Protein AF-A0A820AXD5-F1 (afdb_monomer)

Solvent-accessible surface area (backbone atoms only — not comparable to full-atom values): 13215 Å² total; per-residue (Å²): 64,35,38,34,35,48,58,90,83,13,40,60,65,60,50,53,33,49,78,63,68,70,52,75,65,81,92,64,82,87,86,69,64,53,98,87,34,72,66,56,92,62,43,73,78,44,45,28,72,36,63,69,70,78,80,74,70,25,86,37,26,44,48,54,51,34,48,49,40,36,65,75,75,50,81,95,68,53,75,66,54,54,52,50,40,42,52,50,42,34,56,68,63,69,35,68,94,46,30,86,38,40,43,26,49,102,89,38,91,46,54,54,72,45,56,46,48,46,45,47,48,36,38,41,55,52,64,63,44,55,31,36,40,28,35,41,79,48,68,80,40,57,73,68,59,30,44,45,50,53,50,50,53,42,57,45,24,77,72,73,27,48,38,40,33,35,48,73,77,57,56,60,80,53,54,70,64,40,49,26,36,35,35,29,50,78,70,37,81,77,43,80,46,49,43,86,50,48,64,62,52,38,43,77,73,74,43,81,79,59,94,87,56,47,67,58,50,51,57,44,51,56,52,51,57,62,49,57,67,57,77,79,109

Radius of gyration: 19.05 Å; Cα contacts (8 Å, |Δi|>4): 338; chains: 1; bounding box: 48×37×52 Å

Structure (mmCIF, N/CA/C/O backbone):
data_AF-A0A820AXD5-F1
#
_entry.id   AF-A0A820AXD5-F1
#
loop_
_atom_site.group_PDB
_atom_site.id
_atom_site.type_symbol
_atom_site.label_atom_id
_atom_site.label_alt_id
_atom_site.label_comp_id
_atom_site.label_asym_id
_atom_site.label_entity_id
_atom_site.label_seq_id
_atom_site.pdbx_PDB_ins_code
_atom_site.Cartn_x
_atom_site.Cartn_y
_atom_site.Cartn_z
_atom_site.occupancy
_atom_site.B_iso_or_equiv
_atom_site.auth_seq_id
_atom_site.auth_comp_id
_atom_site.auth_asym_id
_atom_site.auth_atom_id
_atom_site.pdbx_PDB_model_num
ATOM 1 N N . MET A 1 1 ? 3.523 -8.128 -3.951 1.00 94.38 1 MET A N 1
ATOM 2 C CA . MET A 1 1 ? 3.447 -6.662 -3.808 1.00 94.38 1 MET A CA 1
ATOM 3 C C . MET A 1 1 ? 3.772 -6.004 -5.133 1.00 94.38 1 MET A C 1
ATOM 5 O O . MET A 1 1 ? 4.863 -6.208 -5.658 1.00 94.38 1 MET A O 1
ATOM 9 N N . ASN A 1 2 ? 2.822 -5.239 -5.664 1.00 97.88 2 ASN A N 1
ATOM 10 C CA . ASN A 1 2 ? 2.926 -4.552 -6.947 1.00 97.88 2 ASN A CA 1
ATOM 11 C C . ASN A 1 2 ? 3.033 -3.044 -6.685 1.00 97.88 2 ASN A C 1
ATOM 13 O O . ASN A 1 2 ? 2.099 -2.453 -6.143 1.00 97.88 2 ASN A O 1
ATOM 17 N N . ALA A 1 3 ? 4.170 -2.449 -7.032 1.00 98.06 3 ALA A N 1
ATOM 18 C CA . ALA A 1 3 ? 4.412 -1.022 -6.866 1.00 98.06 3 ALA A CA 1
ATOM 19 C C . ALA A 1 3 ? 4.117 -0.267 -8.167 1.00 98.06 3 ALA A C 1
ATOM 21 O O . ALA A 1 3 ? 4.428 -0.755 -9.254 1.00 98.06 3 ALA A O 1
ATOM 22 N N . ILE A 1 4 ? 3.563 0.935 -8.046 1.00 98.06 4 ILE A N 1
ATOM 23 C CA . ILE A 1 4 ? 3.392 1.894 -9.136 1.00 98.06 4 ILE A CA 1
ATOM 24 C C . ILE A 1 4 ? 4.245 3.118 -8.809 1.00 98.06 4 ILE A C 1
ATOM 26 O O . ILE A 1 4 ? 4.033 3.784 -7.795 1.00 98.06 4 ILE A O 1
ATOM 30 N N . MET A 1 5 ? 5.214 3.420 -9.666 1.00 96.75 5 MET A N 1
ATOM 31 C CA . MET A 1 5 ? 6.114 4.561 -9.513 1.00 96.75 5 MET A CA 1
ATOM 32 C C . MET A 1 5 ? 6.095 5.439 -10.762 1.00 96.75 5 MET A C 1
ATOM 34 O O . MET A 1 5 ? 5.690 5.026 -11.846 1.00 96.75 5 MET A O 1
ATOM 38 N N . GLY A 1 6 ? 6.526 6.682 -10.597 1.00 95.12 6 GLY A N 1
ATOM 39 C CA . GLY A 1 6 ? 6.605 7.662 -11.670 1.00 95.12 6 GLY A CA 1
ATOM 40 C C . GLY A 1 6 ? 6.591 9.090 -11.129 1.00 95.12 6 GLY A C 1
ATOM 41 O O . GLY A 1 6 ? 6.190 9.282 -9.972 1.00 95.12 6 GLY A O 1
ATOM 42 N N . PRO A 1 7 ? 6.961 10.087 -11.950 1.00 92.62 7 PRO A N 1
ATOM 43 C CA . PRO A 1 7 ? 6.954 11.495 -11.555 1.00 92.62 7 PRO A CA 1
ATOM 44 C C . PRO A 1 7 ? 5.578 11.988 -11.086 1.00 92.62 7 PRO A C 1
ATOM 46 O O . PRO A 1 7 ? 4.539 11.357 -11.328 1.00 92.62 7 PRO A O 1
ATOM 49 N N . THR A 1 8 ? 5.540 13.126 -10.400 1.00 89.75 8 THR A N 1
ATOM 50 C CA . THR A 1 8 ? 4.278 13.816 -10.090 1.00 89.75 8 THR A CA 1
ATOM 51 C C . THR A 1 8 ? 3.507 14.100 -11.381 1.00 8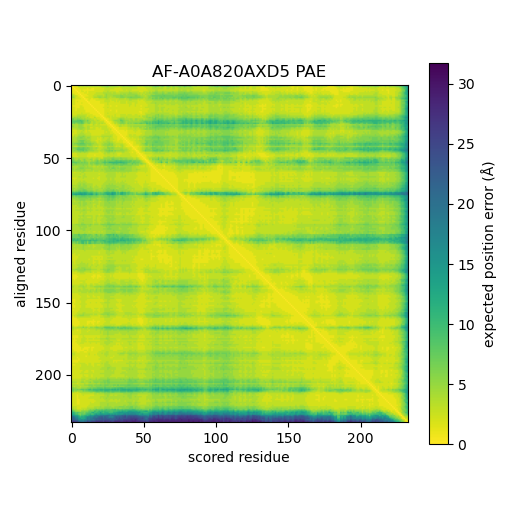9.75 8 THR A C 1
ATOM 53 O O . THR A 1 8 ? 4.096 14.425 -12.404 1.00 89.75 8 THR A O 1
ATOM 56 N N . GLY A 1 9 ? 2.186 13.900 -11.365 1.00 89.25 9 GLY A N 1
ATOM 57 C CA . GLY A 1 9 ? 1.353 14.058 -12.564 1.00 89.25 9 GLY A CA 1
ATOM 58 C C . GLY A 1 9 ? 1.389 12.885 -13.553 1.00 89.25 9 GLY A C 1
ATOM 59 O O . GLY A 1 9 ? 0.635 12.891 -14.519 1.00 89.25 9 GLY A O 1
ATOM 60 N N . SER A 1 10 ? 2.163 11.819 -13.303 1.00 93.06 10 SER A N 1
ATOM 61 C CA . SER A 1 10 ? 2.256 10.688 -14.244 1.00 93.06 10 SER A CA 1
ATOM 62 C C . SER A 1 10 ? 0.999 9.811 -14.360 1.00 93.06 10 SER A C 1
ATOM 64 O O . SER A 1 10 ? 0.953 8.935 -15.223 1.00 93.06 10 SER A O 1
ATOM 66 N N . GLY A 1 11 ? -0.017 10.030 -13.516 1.00 94.12 11 GLY A N 1
ATOM 67 C CA . GLY A 1 11 ? -1.287 9.292 -13.538 1.00 94.12 11 GLY A CA 1
ATOM 68 C C . GLY A 1 11 ? -1.388 8.109 -12.566 1.00 94.12 11 GLY A C 1
ATOM 69 O O . GLY A 1 11 ? -2.332 7.333 -12.680 1.00 94.12 11 GLY A O 1
ATOM 70 N N . LYS A 1 12 ? -0.467 7.970 -11.597 1.00 94.81 12 LYS A N 1
ATOM 71 C CA . LYS A 1 12 ? -0.455 6.869 -10.604 1.00 94.81 12 LYS A CA 1
ATOM 72 C C . LYS A 1 12 ? -1.771 6.754 -9.825 1.00 94.81 12 LYS A C 1
ATOM 74 O O . LYS A 1 12 ? -2.422 5.714 -9.879 1.00 94.81 12 LYS A O 1
ATOM 79 N N . SER A 1 13 ? -2.174 7.830 -9.145 1.00 94.31 13 SER A N 1
ATOM 80 C CA . SER A 1 13 ? -3.406 7.875 -8.347 1.00 94.31 13 SER A CA 1
ATOM 81 C C . SER A 1 13 ? -4.640 7.662 -9.219 1.00 94.31 13 SER A C 1
ATOM 83 O O . SER A 1 13 ? -5.510 6.870 -8.873 1.00 94.31 13 SER A O 1
ATOM 85 N N . SER A 1 14 ? -4.672 8.268 -10.412 1.00 94.69 14 SER A N 1
ATOM 86 C CA . SER A 1 14 ? -5.745 8.051 -11.388 1.00 94.69 14 SER A CA 1
ATOM 87 C C . SER A 1 14 ? -5.870 6.581 -11.791 1.00 94.69 14 SER A C 1
ATOM 89 O O . SER A 1 14 ? -6.982 6.061 -11.838 1.00 94.69 14 SER A O 1
ATOM 91 N N . LEU A 1 15 ? -4.753 5.889 -12.041 1.00 95.75 15 LEU A N 1
ATOM 92 C CA . LEU A 1 15 ? -4.765 4.466 -12.375 1.00 95.75 15 LEU A CA 1
ATOM 93 C C . LEU A 1 15 ? -5.270 3.614 -11.204 1.00 95.75 15 LEU A C 1
ATOM 95 O O . LEU A 1 15 ? -6.102 2.735 -11.414 1.00 95.75 15 LEU A O 1
ATOM 99 N N . ILE A 1 16 ? -4.813 3.878 -9.977 1.00 95.62 16 ILE A N 1
ATOM 100 C CA . ILE A 1 16 ? -5.287 3.158 -8.784 1.00 95.62 16 ILE A CA 1
ATOM 101 C C . ILE A 1 16 ? -6.788 3.403 -8.567 1.00 95.62 16 ILE A C 1
ATOM 103 O O . ILE A 1 16 ? -7.527 2.449 -8.331 1.00 95.62 16 ILE A O 1
ATOM 107 N N . ASP A 1 17 ? -7.269 4.638 -8.728 1.00 94.25 17 ASP A N 1
ATOM 108 C CA . ASP A 1 17 ? -8.697 4.961 -8.645 1.00 94.25 17 ASP A CA 1
ATOM 109 C C . ASP A 1 17 ? -9.530 4.213 -9.694 1.00 94.25 17 ASP A C 1
ATOM 111 O O . ASP A 1 17 ? -10.626 3.734 -9.390 1.00 94.25 17 ASP A O 1
ATOM 115 N N . ILE A 1 18 ? -9.023 4.096 -10.925 1.00 94.44 18 ILE A N 1
ATOM 116 C CA . ILE A 1 18 ? -9.676 3.345 -12.004 1.00 94.44 18 ILE A CA 1
ATOM 117 C C . ILE A 1 18 ? -9.728 1.853 -11.654 1.00 94.44 18 ILE A C 1
ATOM 119 O O . ILE A 1 18 ? -10.801 1.251 -11.708 1.00 94.44 18 ILE A O 1
ATOM 123 N N . LEU A 1 19 ? -8.603 1.267 -11.229 1.00 94.44 19 LEU A N 1
ATOM 124 C CA . LEU A 1 19 ? -8.513 -0.148 -10.844 1.00 94.44 19 LEU A CA 1
ATOM 125 C C . LEU A 1 19 ? -9.402 -0.497 -9.643 1.00 94.44 19 LEU A C 1
ATOM 127 O O . LEU A 1 19 ? -9.901 -1.619 -9.546 1.00 94.44 19 LEU A O 1
ATOM 131 N N . ALA A 1 20 ? -9.635 0.461 -8.749 1.00 93.19 20 ALA A N 1
ATOM 132 C CA . ALA A 1 20 ? -10.526 0.321 -7.604 1.00 93.19 20 ALA A CA 1
ATOM 133 C C . ALA A 1 20 ? -12.000 0.660 -7.915 1.00 93.19 20 ALA A C 1
ATOM 135 O O . ALA A 1 20 ? -12.827 0.679 -7.002 1.00 93.19 20 ALA A O 1
ATOM 136 N N . CYS A 1 21 ? -12.347 0.941 -9.178 1.00 92.12 21 CYS A N 1
ATOM 137 C CA . CYS A 1 21 ? -13.687 1.358 -9.616 1.00 92.12 21 CYS A CA 1
ATOM 138 C C . CYS A 1 21 ? -14.234 2.587 -8.860 1.00 92.12 21 CYS A C 1
ATOM 140 O O . CYS A 1 21 ? -15.415 2.632 -8.489 1.00 92.12 21 CYS A O 1
ATOM 142 N N . ARG A 1 22 ? -13.365 3.579 -8.616 1.00 90.25 22 ARG A N 1
ATOM 143 C CA . ARG A 1 22 ? -13.672 4.849 -7.932 1.00 90.25 22 ARG A CA 1
ATOM 144 C C . ARG A 1 22 ? -13.781 6.053 -8.874 1.00 90.25 22 ARG A C 1
ATOM 146 O O . ARG A 1 22 ? -14.153 7.130 -8.416 1.00 90.25 22 ARG A O 1
ATOM 153 N N . LYS A 1 23 ? -13.466 5.897 -10.164 1.00 90.12 23 LYS A N 1
ATOM 154 C CA . LYS A 1 23 ? -13.726 6.914 -11.196 1.00 90.12 23 LYS A CA 1
ATOM 155 C C . LYS A 1 23 ? -15.029 6.644 -11.934 1.00 90.12 23 LYS A C 1
ATOM 157 O O . LYS A 1 23 ? -15.480 5.502 -12.020 1.00 90.12 23 LYS A O 1
ATOM 162 N N . ASP A 1 24 ? -15.590 7.721 -12.469 1.00 88.44 24 ASP A N 1
ATOM 163 C CA . ASP A 1 24 ? -16.657 7.653 -13.455 1.00 88.44 24 ASP A CA 1
ATOM 164 C C . ASP A 1 24 ? -16.169 6.843 -14.675 1.00 88.44 24 ASP A C 1
ATOM 166 O O . ASP A 1 24 ? -15.078 7.125 -15.181 1.00 88.44 24 ASP A O 1
ATOM 170 N N . PRO A 1 25 ? -16.911 5.814 -15.127 1.00 86.00 25 PRO A N 1
ATOM 171 C CA . PRO A 1 25 ? -16.566 5.077 -16.336 1.00 86.00 25 PRO A CA 1
ATOM 172 C C . PRO A 1 25 ? -16.632 5.922 -17.616 1.00 86.00 25 PRO A C 1
ATOM 174 O O . PRO A 1 25 ? -16.059 5.516 -18.629 1.00 86.00 25 PRO A O 1
ATOM 177 N N . HIS A 1 26 ? -17.301 7.079 -17.613 1.00 90.50 26 HIS A N 1
ATOM 178 C CA . HIS A 1 26 ? -17.330 7.970 -18.768 1.00 90.50 26 HIS A CA 1
ATOM 179 C C . HIS A 1 26 ? -15.913 8.440 -19.139 1.00 90.50 26 HIS A C 1
ATOM 181 O O . HIS A 1 26 ? -15.210 9.067 -18.353 1.00 90.50 26 HIS A O 1
ATOM 187 N N . GLY A 1 27 ? -15.491 8.125 -20.367 1.00 88.94 27 GLY A N 1
ATOM 188 C CA . GLY A 1 27 ? -14.152 8.438 -20.876 1.00 88.94 27 GLY A CA 1
ATOM 189 C C . GLY A 1 27 ? -13.086 7.379 -20.573 1.00 88.94 27 GLY A C 1
ATOM 190 O O . GLY A 1 27 ? -11.954 7.525 -21.031 1.00 88.94 27 GLY A O 1
ATOM 191 N N . LEU A 1 28 ? -13.424 6.296 -19.860 1.00 92.50 28 LEU A N 1
ATOM 192 C CA . LEU A 1 28 ? -12.536 5.144 -19.707 1.00 92.50 28 LEU A CA 1
ATOM 193 C C . LEU A 1 28 ? -12.664 4.194 -20.900 1.00 92.50 28 LEU A C 1
ATOM 195 O O . LEU A 1 28 ? -13.760 3.853 -21.340 1.00 92.50 28 LEU A O 1
ATOM 199 N N . SER A 1 29 ? -11.522 3.720 -21.389 1.00 93.62 29 SER A N 1
ATOM 200 C CA . SER A 1 29 ? -11.431 2.702 -22.436 1.00 93.62 29 SER A CA 1
ATOM 201 C C . SER A 1 29 ? -10.642 1.493 -21.944 1.00 93.62 29 SER A C 1
ATOM 203 O O . SER A 1 29 ? -9.641 1.654 -21.245 1.00 93.62 29 SER A O 1
ATOM 205 N N . GLY A 1 30 ? -11.045 0.296 -22.369 1.00 92.75 30 GLY A N 1
ATOM 206 C CA . GLY A 1 30 ? -10.407 -0.966 -21.992 1.00 92.75 30 GLY A CA 1
ATOM 207 C C . GLY A 1 30 ? -11.260 -1.795 -21.035 1.00 92.75 30 GLY A C 1
ATOM 208 O O . GLY A 1 30 ? -12.438 -1.515 -20.830 1.00 92.75 30 GLY A O 1
ATOM 209 N N . GLN A 1 31 ? -10.662 -2.843 -20.470 1.00 91.81 31 GLN A N 1
ATOM 210 C CA . GLN A 1 31 ? -11.336 -3.764 -19.557 1.00 91.81 31 GLN A CA 1
ATOM 211 C C . GLN A 1 31 ? -10.451 -4.081 -18.355 1.00 91.81 31 GLN A C 1
ATOM 213 O O . GLN A 1 31 ? -9.234 -4.222 -18.486 1.00 91.81 31 GLN A O 1
ATOM 218 N N . ILE A 1 32 ? -11.077 -4.220 -17.190 1.00 93.75 32 ILE A N 1
ATOM 219 C CA . ILE A 1 32 ? -10.432 -4.689 -15.965 1.00 93.75 32 ILE A CA 1
ATOM 220 C C . ILE A 1 32 ? 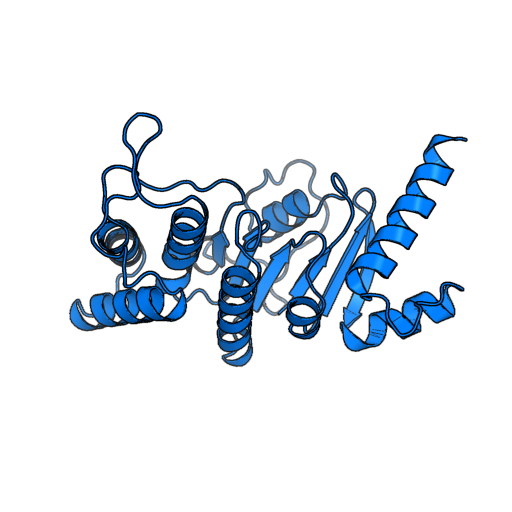-11.013 -6.066 -15.671 1.00 93.75 32 ILE A C 1
ATOM 222 O O . ILE A 1 32 ? -12.232 -6.241 -15.674 1.00 93.75 32 ILE A O 1
ATOM 226 N N . LEU A 1 33 ? -10.133 -7.036 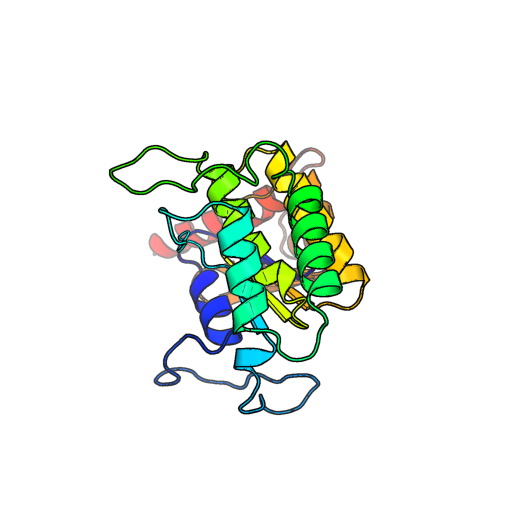-15.442 1.00 94.69 33 LEU A N 1
ATOM 227 C CA . LEU A 1 33 ? -10.508 -8.416 -15.167 1.00 94.69 33 LEU A CA 1
ATOM 228 C C . LEU A 1 33 ? -10.005 -8.824 -13.783 1.00 94.69 33 LEU A C 1
ATOM 230 O O . LEU A 1 33 ? -8.897 -8.459 -13.387 1.00 94.69 33 LEU A O 1
ATOM 234 N N . LEU A 1 34 ? -10.805 -9.616 -13.077 1.00 93.81 34 LEU A N 1
ATOM 235 C CA . LEU A 1 34 ? -10.435 -10.304 -11.848 1.00 93.81 34 LEU A CA 1
ATOM 236 C C . LEU A 1 34 ? -10.434 -11.805 -12.131 1.00 93.81 34 LEU A C 1
ATOM 238 O O . LEU A 1 34 ? -11.449 -12.349 -12.555 1.00 93.81 34 LEU A O 1
ATOM 242 N N . ASP A 1 35 ? -9.285 -12.458 -11.948 1.00 93.12 35 ASP A N 1
ATOM 243 C CA . ASP A 1 35 ? -9.100 -13.890 -12.230 1.00 93.12 35 ASP A CA 1
ATOM 244 C C . ASP A 1 35 ? -9.555 -14.295 -13.651 1.00 93.12 35 ASP A C 1
ATOM 246 O O . ASP A 1 35 ? -10.121 -15.362 -13.880 1.00 93.12 35 ASP A O 1
ATOM 250 N N . GLY A 1 36 ? -9.324 -13.404 -14.624 1.00 94.31 36 GLY A N 1
ATOM 251 C CA . GLY A 1 36 ? -9.701 -13.590 -16.031 1.00 94.31 36 GLY A CA 1
ATOM 252 C C . GLY A 1 36 ? -11.173 -13.307 -16.355 1.00 94.31 36 GLY A C 1
ATOM 253 O O . GLY A 1 36 ? -11.557 -13.400 -17.517 1.00 94.31 36 GLY A O 1
ATOM 254 N N . GLN A 1 37 ? -11.987 -12.934 -15.366 1.00 94.81 37 GLN A N 1
ATOM 255 C CA . GLN A 1 37 ? -13.411 -12.635 -15.519 1.00 94.81 37 GLN A CA 1
ATOM 256 C C . GLN A 1 37 ? -13.694 -11.140 -15.370 1.00 94.81 37 GLN A C 1
ATOM 258 O O . GLN A 1 37 ? -12.929 -10.408 -14.742 1.00 94.81 37 GLN A O 1
ATOM 263 N N . VAL A 1 38 ? -14.814 -10.676 -15.926 1.00 93.62 38 VAL A N 1
ATOM 264 C CA . VAL A 1 38 ? -15.291 -9.300 -15.714 1.00 93.62 38 VAL A CA 1
ATOM 265 C C . VAL A 1 38 ? -15.555 -9.070 -14.224 1.00 93.62 38 VAL A C 1
ATOM 267 O O . VAL A 1 38 ? -15.985 -9.978 -13.510 1.00 93.62 38 VAL A O 1
ATOM 270 N N . LEU A 1 39 ? -15.288 -7.851 -13.749 1.00 93.44 39 LEU A N 1
ATOM 271 C CA . LEU A 1 39 ? -15.469 -7.498 -12.345 1.00 93.44 39 LEU A CA 1
ATOM 272 C C . LEU A 1 39 ? -16.913 -7.772 -11.884 1.00 93.44 39 LEU A C 1
ATOM 274 O O . LEU A 1 39 ? -17.857 -7.272 -12.503 1.00 93.44 39 LEU A O 1
ATOM 278 N N . PRO A 1 40 ? -17.115 -8.524 -10.789 1.00 91.25 40 PRO A N 1
ATOM 279 C CA . PRO A 1 40 ? -18.450 -8.746 -10.254 1.00 91.25 40 PRO A CA 1
ATOM 280 C C . PRO A 1 40 ? -19.015 -7.449 -9.663 1.00 91.25 40 PRO A C 1
ATOM 282 O O . PRO A 1 40 ? -18.269 -6.585 -9.200 1.00 91.25 40 PRO A O 1
ATOM 285 N N . ALA A 1 41 ? -20.343 -7.339 -9.560 1.00 87.56 41 ALA A N 1
ATOM 286 C CA . ALA A 1 41 ? -20.990 -6.209 -8.879 1.00 87.56 41 ALA A CA 1
ATOM 287 C C . ALA A 1 41 ? -20.514 -6.049 -7.419 1.00 87.56 41 ALA A C 1
ATOM 289 O O . ALA A 1 41 ? -20.478 -4.944 -6.880 1.00 87.56 41 ALA A O 1
ATOM 290 N N . SER A 1 42 ? -20.092 -7.154 -6.796 1.00 87.50 42 SER A N 1
ATOM 291 C CA . SER A 1 42 ? -19.549 -7.183 -5.441 1.00 87.50 42 SER A CA 1
ATOM 292 C C . SER A 1 42 ? -18.091 -6.724 -5.326 1.00 87.50 42 SER A C 1
ATOM 294 O O . SER A 1 42 ? -17.574 -6.661 -4.213 1.00 87.50 42 SER A O 1
ATOM 296 N N . TYR A 1 43 ? -17.416 -6.377 -6.429 1.00 89.69 43 TYR A N 1
ATOM 297 C CA . TYR A 1 43 ? -15.990 -6.032 -6.445 1.00 89.69 43 TYR A CA 1
ATOM 298 C C . TYR A 1 43 ? -15.629 -4.950 -5.420 1.00 89.69 43 TYR A C 1
ATOM 300 O O . TYR A 1 43 ? -14.657 -5.105 -4.684 1.00 89.69 43 TYR A O 1
ATOM 308 N N . LYS A 1 44 ? -16.475 -3.919 -5.279 1.00 83.94 44 LYS A N 1
ATOM 309 C CA . LYS A 1 44 ? -16.291 -2.827 -4.307 1.00 83.94 44 LYS A CA 1
ATOM 310 C C . LYS A 1 44 ? -16.253 -3.286 -2.843 1.00 83.94 44 LYS A C 1
ATOM 312 O O . LYS A 1 44 ? -15.696 -2.574 -2.020 1.00 83.94 44 LYS A O 1
ATOM 317 N N . TYR A 1 45 ? -16.823 -4.449 -2.522 1.00 81.69 45 TYR A N 1
ATOM 318 C CA . TYR A 1 45 ? -16.802 -5.031 -1.174 1.00 81.69 45 TYR A CA 1
ATOM 319 C C . TYR A 1 45 ? -15.626 -5.996 -0.956 1.00 81.69 45 TYR A C 1
ATOM 321 O O . TYR A 1 45 ? -15.341 -6.373 0.175 1.00 81.69 45 TYR A O 1
ATOM 329 N N . ILE A 1 46 ? -14.951 -6.420 -2.031 1.00 84.94 46 ILE A N 1
ATOM 330 C CA . ILE A 1 46 ? -13.812 -7.354 -1.989 1.00 84.94 46 ILE A CA 1
ATOM 331 C C . ILE A 1 46 ? -12.477 -6.592 -1.918 1.00 84.94 46 ILE A C 1
ATOM 333 O O . ILE A 1 46 ? -11.480 -7.119 -1.406 1.00 84.94 46 ILE A O 1
ATOM 337 N N . VAL A 1 47 ? -12.460 -5.365 -2.445 1.00 92.38 47 VAL A N 1
ATOM 338 C CA . VAL A 1 47 ? -11.299 -4.471 -2.447 1.00 92.38 47 VAL A CA 1
ATOM 339 C C . VAL A 1 47 ? -11.273 -3.595 -1.194 1.00 92.38 47 VAL A C 1
ATOM 341 O O . VAL A 1 47 ? -12.286 -3.023 -0.805 1.00 92.38 47 VAL A O 1
ATOM 344 N N . GLY A 1 48 ? -10.097 -3.455 -0.590 1.00 93.31 48 GLY A N 1
ATOM 345 C CA . GLY A 1 48 ? -9.792 -2.372 0.343 1.00 93.31 48 GLY A CA 1
ATOM 346 C C . GLY A 1 48 ? -9.088 -1.236 -0.393 1.00 93.31 48 GLY A C 1
ATOM 347 O O . GLY A 1 48 ? -8.328 -1.488 -1.335 1.00 93.31 48 GLY A O 1
ATOM 348 N N . TYR A 1 49 ? -9.314 0.005 0.029 1.00 94.75 49 TYR A N 1
ATOM 349 C CA . TYR A 1 49 ? -8.673 1.170 -0.584 1.00 94.75 49 TYR A CA 1
ATOM 350 C C . TYR A 1 49 ? -8.268 2.197 0.473 1.00 94.75 49 TYR A C 1
ATOM 352 O O . TYR A 1 49 ? -9.118 2.790 1.135 1.00 94.75 49 TYR A O 1
ATOM 360 N N . VAL A 1 50 ? -6.966 2.458 0.574 1.00 93.19 50 VAL A N 1
ATOM 361 C CA . VAL A 1 50 ? -6.405 3.520 1.413 1.00 93.19 50 VAL A CA 1
ATOM 362 C C . VAL A 1 50 ? -6.131 4.742 0.543 1.00 93.19 50 VAL A C 1
ATOM 364 O O . VAL A 1 50 ? -5.244 4.723 -0.308 1.00 93.19 50 VAL A O 1
ATOM 367 N N . VAL A 1 51 ? -6.894 5.808 0.775 1.00 89.81 51 VAL A N 1
ATOM 368 C CA . VAL A 1 51 ? -6.731 7.113 0.117 1.00 89.81 51 VAL A CA 1
ATOM 369 C C . VAL A 1 51 ? -5.445 7.829 0.544 1.00 89.81 51 VAL A C 1
ATOM 371 O O . VAL A 1 51 ? -4.905 7.599 1.630 1.00 89.81 51 VAL A O 1
ATOM 374 N N . GLN A 1 52 ? -4.969 8.734 -0.316 1.00 84.62 52 GLN A N 1
ATOM 375 C CA . GLN A 1 52 ? -3.807 9.574 -0.028 1.00 84.62 52 GLN A CA 1
ATOM 376 C C . GLN A 1 52 ? -4.077 10.506 1.165 1.00 84.62 52 GLN A C 1
ATOM 378 O O . GLN A 1 52 ? -3.266 10.555 2.089 1.00 84.62 52 GLN A O 1
ATOM 383 N N . GLN A 1 53 ? -5.229 11.189 1.165 1.00 85.25 53 GLN A N 1
ATOM 384 C CA . GLN A 1 53 ? -5.674 12.056 2.259 1.00 85.25 53 GLN A CA 1
ATOM 385 C C . GLN A 1 53 ? -6.363 11.253 3.363 1.00 85.25 53 GLN A C 1
ATOM 387 O O . GLN A 1 53 ? -7.323 10.531 3.107 1.00 85.25 53 GLN A O 1
ATOM 392 N N . ASP A 1 54 ? -5.910 11.424 4.602 1.00 83.50 54 ASP A N 1
ATOM 393 C CA . ASP A 1 54 ? -6.418 10.669 5.747 1.00 83.50 54 ASP A CA 1
ATOM 394 C C . ASP A 1 54 ? -7.820 11.125 6.171 1.00 83.50 54 ASP A C 1
ATOM 396 O O . ASP A 1 54 ? -7.986 12.105 6.910 1.00 83.50 54 ASP A O 1
ATOM 400 N N . ILE A 1 55 ? -8.832 10.372 5.736 1.00 86.88 55 ILE A N 1
ATOM 401 C CA . ILE A 1 55 ? -10.236 10.552 6.119 1.00 86.88 55 ILE A CA 1
ATOM 402 C C . ILE A 1 55 ? -10.550 9.601 7.276 1.00 86.88 55 ILE A C 1
ATOM 404 O O . ILE A 1 55 ? -10.628 8.387 7.098 1.00 86.88 55 ILE A O 1
ATOM 408 N N . ILE A 1 56 ? -10.723 10.154 8.475 1.00 93.12 56 ILE A N 1
ATOM 409 C CA . ILE A 1 56 ? -10.962 9.393 9.707 1.00 93.12 56 ILE A CA 1
ATOM 410 C C . ILE A 1 56 ? -11.697 10.256 10.737 1.00 93.12 56 ILE A C 1
ATOM 412 O O . ILE A 1 56 ? -11.550 11.481 10.750 1.00 93.12 56 ILE A O 1
ATOM 416 N N . CYS A 1 57 ? -12.496 9.632 11.608 1.00 94.94 57 CYS A N 1
ATOM 417 C CA . CYS A 1 57 ? -13.231 10.347 12.644 1.00 94.94 57 CYS A CA 1
ATOM 418 C C . CYS A 1 57 ? -12.285 10.821 13.757 1.00 94.94 57 CYS A C 1
ATOM 420 O O . CYS A 1 57 ? -11.771 10.023 14.543 1.00 94.94 57 CYS A O 1
ATOM 422 N N . GLY A 1 58 ? -12.085 12.138 13.830 1.00 95.69 58 GLY A N 1
ATOM 423 C CA . GLY A 1 58 ? -11.163 12.773 14.772 1.00 95.69 58 GLY A CA 1
ATOM 424 C C . GLY A 1 58 ? -11.593 12.745 16.242 1.00 95.69 58 GLY A C 1
ATOM 425 O O . GLY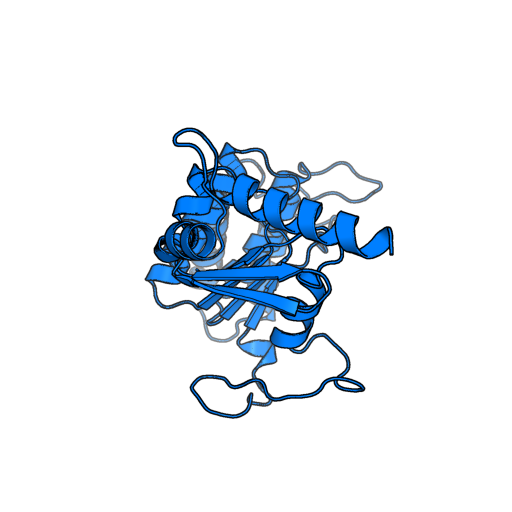 A 1 58 ? -10.763 12.887 17.138 1.00 95.69 58 GLY A O 1
ATOM 426 N N . THR A 1 59 ? -12.888 12.577 16.513 1.00 96.25 59 THR A N 1
ATOM 427 C CA . THR A 1 59 ? -13.436 12.581 17.880 1.00 96.25 59 THR A CA 1
ATOM 428 C C . THR A 1 59 ? -13.339 11.224 18.573 1.00 96.25 59 THR A C 1
ATOM 430 O O . THR A 1 59 ? -13.394 11.184 19.805 1.00 96.25 59 THR A O 1
ATOM 433 N N . LEU A 1 60 ? -13.167 10.152 17.795 1.00 97.69 60 LEU A N 1
ATOM 434 C CA . LEU A 1 60 ? -12.972 8.783 18.260 1.00 97.69 60 LEU A CA 1
ATOM 435 C C . LEU A 1 60 ? -11.487 8.480 18.500 1.00 97.69 60 LEU A C 1
ATOM 437 O O . LEU A 1 60 ? -10.591 9.133 17.950 1.00 97.69 60 LEU A O 1
ATOM 441 N N . THR A 1 61 ? -11.221 7.460 19.309 1.00 98.38 61 THR A N 1
ATOM 442 C CA . THR A 1 61 ? -9.881 6.897 19.488 1.00 98.38 61 THR A CA 1
ATOM 443 C C . THR A 1 61 ? -9.439 6.071 18.281 1.00 98.38 61 THR A C 1
ATOM 445 O O . THR A 1 61 ? -10.241 5.703 17.415 1.00 98.38 61 THR A O 1
ATOM 448 N N . VAL A 1 62 ? -8.144 5.760 18.210 1.00 98.31 62 VAL A N 1
ATOM 449 C CA . VAL A 1 62 ? -7.592 4.837 17.204 1.00 98.31 62 VAL A CA 1
ATOM 450 C C . VAL A 1 62 ? -8.323 3.491 17.256 1.00 98.31 62 VAL A C 1
ATOM 452 O O . VAL A 1 62 ? -8.825 3.014 16.236 1.00 98.31 62 VAL A O 1
ATOM 455 N N . ARG A 1 63 ? -8.458 2.900 18.448 1.00 98.50 63 ARG A N 1
ATOM 456 C CA . ARG A 1 63 ? -9.136 1.615 18.656 1.00 98.50 63 ARG A CA 1
ATOM 457 C C . ARG A 1 63 ? -10.610 1.679 18.272 1.00 98.50 63 ARG A C 1
ATOM 459 O O . ARG A 1 63 ? -11.098 0.750 17.634 1.00 98.50 63 ARG A O 1
ATOM 466 N N . GLU A 1 64 ? -11.306 2.760 18.614 1.00 98.38 64 GLU A N 1
ATOM 467 C CA . GLU A 1 64 ? -12.714 2.955 18.253 1.00 98.38 64 GLU A CA 1
ATOM 468 C C . GLU A 1 64 ? -12.913 3.034 16.735 1.00 98.38 64 GLU A C 1
ATOM 470 O O . GLU A 1 64 ? -13.811 2.378 16.216 1.00 98.38 64 GLU A O 1
ATOM 475 N N . ASN A 1 65 ? -12.054 3.754 16.003 1.00 98.12 65 ASN A N 1
ATOM 476 C CA . ASN A 1 65 ? -12.123 3.820 14.536 1.00 98.12 65 ASN A CA 1
ATOM 477 C C . ASN A 1 65 ? -11.908 2.442 13.877 1.00 98.12 65 ASN A C 1
ATOM 479 O O . ASN A 1 65 ? -12.609 2.076 12.924 1.00 98.12 65 ASN A O 1
ATOM 483 N N . LEU A 1 66 ? -10.955 1.657 14.390 1.00 97.81 66 LEU A N 1
ATOM 484 C CA . LEU A 1 66 ? -10.690 0.296 13.911 1.00 97.81 66 LEU A CA 1
ATOM 485 C C . LEU A 1 66 ? -11.847 -0.654 14.238 1.00 97.81 66 LEU A C 1
ATOM 487 O O . LEU A 1 66 ? -12.294 -1.406 13.372 1.00 97.81 66 LEU A O 1
ATOM 491 N N . MET A 1 67 ? -12.371 -0.592 15.461 1.00 97.75 67 MET A N 1
ATOM 492 C CA . MET A 1 67 ? -13.501 -1.417 15.881 1.00 97.75 67 MET A CA 1
ATOM 493 C C . MET A 1 67 ? -14.763 -1.072 15.089 1.00 97.75 67 MET A C 1
ATOM 495 O O . MET A 1 67 ? -15.446 -1.969 14.602 1.00 97.75 67 MET A O 1
ATOM 499 N N . PHE A 1 68 ? -15.034 0.218 14.874 1.00 96.69 68 PHE A N 1
ATOM 500 C CA . PHE A 1 68 ? -16.136 0.686 14.035 1.00 96.69 68 PHE A CA 1
ATOM 501 C C . PHE A 1 68 ? -16.037 0.128 12.611 1.00 96.69 68 PHE A C 1
ATOM 503 O O . PHE A 1 68 ? -17.016 -0.392 12.076 1.00 96.69 68 PHE A O 1
ATOM 510 N N . SER A 1 69 ? -14.836 0.163 12.025 1.00 94.75 69 SER A N 1
ATOM 511 C CA . SER A 1 69 ? -14.579 -0.378 10.689 1.00 94.75 69 SER A CA 1
ATOM 512 C C . SER A 1 69 ? -14.962 -1.848 10.566 1.00 94.75 69 SER A C 1
ATOM 514 O O . SER A 1 69 ? -15.643 -2.209 9.608 1.00 94.75 69 SER A O 1
ATOM 516 N N . VAL A 1 70 ? -14.561 -2.679 11.531 1.00 95.06 70 VAL A N 1
ATOM 517 C CA . VAL A 1 70 ? -14.905 -4.107 11.551 1.00 95.06 70 VAL A CA 1
ATOM 518 C C . VAL A 1 70 ? -16.394 -4.311 11.822 1.00 95.06 70 VAL A C 1
ATOM 520 O O . VAL A 1 70 ? -17.031 -5.115 11.147 1.00 95.06 70 VAL A O 1
ATOM 523 N N . ASN A 1 71 ? -16.963 -3.573 12.778 1.00 94.62 71 ASN A N 1
ATOM 524 C CA . ASN A 1 71 ? -18.366 -3.679 13.193 1.00 94.62 71 ASN A CA 1
ATOM 525 C C . ASN A 1 71 ? -19.355 -3.445 12.058 1.00 94.62 71 ASN A C 1
ATOM 527 O O . ASN A 1 71 ? -20.346 -4.161 11.963 1.00 94.62 71 ASN A O 1
ATOM 531 N N . VAL A 1 72 ? -19.064 -2.491 11.178 1.00 92.69 72 VAL A N 1
ATOM 532 C CA . VAL A 1 72 ? -19.966 -2.135 10.079 1.00 92.69 72 VAL A CA 1
ATOM 533 C C . VAL A 1 72 ? -19.732 -2.987 8.830 1.00 92.69 72 VAL A C 1
ATOM 535 O O . VAL A 1 72 ? -20.673 -3.241 8.083 1.00 92.69 72 VAL A O 1
ATOM 538 N N . ARG A 1 73 ? -18.490 -3.415 8.573 1.00 91.19 73 ARG A N 1
ATOM 539 C CA . ARG A 1 73 ? -18.100 -3.997 7.273 1.00 91.19 73 ARG A CA 1
ATOM 540 C C . ARG A 1 73 ? -17.894 -5.509 7.285 1.00 91.19 73 ARG A C 1
ATOM 542 O O . ARG A 1 73 ? -17.741 -6.098 6.221 1.00 91.19 73 ARG A O 1
ATOM 549 N N . VAL A 1 74 ? -17.897 -6.139 8.457 1.00 89.12 74 VAL A N 1
ATOM 550 C CA . VAL A 1 74 ? -17.758 -7.592 8.604 1.00 89.12 74 VAL A CA 1
ATOM 551 C C . VAL A 1 74 ? -18.934 -8.103 9.428 1.00 89.12 74 VAL A C 1
ATOM 553 O O . VAL A 1 74 ? -19.131 -7.635 10.546 1.00 89.12 74 VAL A O 1
ATOM 556 N N . SER A 1 75 ? -19.724 -9.043 8.907 1.00 84.00 75 SER A N 1
ATOM 557 C CA . SER A 1 75 ? -20.885 -9.624 9.607 1.00 84.00 75 SER A CA 1
ATOM 558 C C . SER A 1 75 ? -20.586 -10.981 10.249 1.00 84.00 75 SER A C 1
ATOM 560 O O . SER A 1 75 ? -21.097 -11.270 11.327 1.00 84.00 75 SER A O 1
ATOM 562 N N . ASP A 1 76 ? -19.695 -11.772 9.652 1.00 87.56 76 ASP A N 1
ATOM 563 C CA . ASP A 1 76 ? -19.645 -13.225 9.878 1.00 87.56 76 ASP A CA 1
ATOM 564 C C . ASP A 1 76 ? -18.577 -13.669 10.895 1.00 87.56 76 ASP A C 1
ATOM 566 O O . ASP A 1 76 ? -18.012 -14.754 10.780 1.00 87.56 76 ASP A O 1
ATOM 570 N N . ILE A 1 77 ? -18.270 -12.827 11.889 1.00 93.19 77 ILE A N 1
ATOM 571 C CA . ILE A 1 77 ? -17.251 -13.116 12.913 1.00 93.19 77 ILE A CA 1
ATOM 572 C C . ILE A 1 77 ? -17.708 -12.743 14.325 1.00 93.19 77 ILE A C 1
ATOM 574 O O . ILE A 1 77 ? -18.457 -11.781 14.535 1.00 93.19 77 ILE A O 1
ATOM 578 N N . SER A 1 78 ? -17.214 -13.501 15.307 1.00 95.75 78 SER A N 1
ATOM 579 C CA . SER A 1 78 ? -17.517 -13.285 16.726 1.00 95.75 78 SER A CA 1
ATOM 580 C C . SER A 1 78 ? -16.921 -11.978 17.254 1.00 95.75 78 SER A C 1
ATOM 582 O O . SER A 1 78 ? -15.874 -11.526 16.797 1.00 95.75 78 SER A O 1
ATOM 584 N N . GLU A 1 79 ? -17.531 -11.403 18.291 1.00 95.00 79 GLU A N 1
ATOM 585 C CA . GLU A 1 79 ? -17.017 -10.199 18.965 1.00 95.00 79 GLU A CA 1
ATOM 586 C C . GLU A 1 79 ? -15.573 -10.371 19.474 1.00 95.00 79 GLU A C 1
ATOM 588 O O . GLU A 1 79 ? -14.769 -9.437 19.443 1.00 95.00 79 GLU A O 1
ATOM 593 N N . LYS A 1 80 ? -15.221 -11.587 19.910 1.00 96.62 80 LYS A N 1
ATOM 594 C CA . LYS A 1 80 ? -13.858 -11.934 20.322 1.00 96.62 80 LYS A CA 1
ATOM 595 C C . LYS A 1 80 ? -12.885 -11.830 19.147 1.00 96.62 80 LYS A C 1
ATOM 597 O O . LYS A 1 80 ? -11.857 -11.170 19.267 1.00 96.62 80 LYS A O 1
ATOM 602 N N . GLU A 1 81 ? -13.242 -12.417 18.009 1.00 96.25 81 GLU A N 1
ATOM 603 C CA . GLU A 1 81 ? -12.415 -12.380 16.803 1.00 96.25 81 GLU A CA 1
ATOM 604 C C . GLU A 1 81 ? -12.251 -10.950 16.267 1.00 96.25 81 GLU A C 1
ATOM 606 O O . GLU A 1 81 ? -11.149 -10.561 15.882 1.00 96.25 81 GLU A O 1
ATOM 611 N N . ARG A 1 82 ? -13.304 -10.119 16.319 1.00 96.12 82 ARG A N 1
ATOM 612 C CA . ARG A 1 82 ? -13.223 -8.689 15.961 1.00 96.12 82 ARG A CA 1
ATOM 613 C C . ARG A 1 82 ? -12.151 -7.974 16.780 1.00 96.12 82 ARG A C 1
ATOM 615 O O . ARG A 1 82 ? -11.282 -7.308 16.219 1.00 96.12 82 ARG A O 1
ATOM 622 N N . LYS A 1 83 ? -12.183 -8.152 18.104 1.00 96.88 83 LYS A N 1
ATOM 623 C CA . LYS A 1 83 ? -11.208 -7.553 19.026 1.00 96.88 83 LYS A CA 1
ATOM 624 C C . LYS A 1 83 ? -9.795 -8.068 18.767 1.00 96.88 83 LYS A C 1
ATOM 626 O O . LYS A 1 83 ? -8.864 -7.269 18.751 1.00 96.88 83 LYS A O 1
ATOM 631 N N . GLU A 1 84 ? -9.631 -9.366 18.523 1.00 96.75 84 GLU A N 1
ATOM 632 C CA . GLU A 1 84 ? -8.332 -9.966 18.191 1.00 96.75 84 GLU A CA 1
ATOM 633 C C . GLU A 1 84 ? -7.745 -9.392 16.896 1.00 96.75 84 GLU A C 1
ATOM 635 O O . GLU A 1 84 ? -6.572 -9.011 16.879 1.00 96.75 84 GLU A O 1
ATOM 640 N N . ARG A 1 85 ? -8.556 -9.230 15.840 1.00 95.31 85 ARG A N 1
ATOM 641 C CA . ARG A 1 85 ? -8.127 -8.578 14.590 1.00 95.31 85 ARG A CA 1
ATOM 642 C C . ARG A 1 85 ? -7.680 -7.139 14.827 1.00 95.31 85 ARG A C 1
ATOM 644 O O . ARG A 1 85 ? -6.603 -6.756 14.376 1.00 95.31 85 ARG A O 1
ATOM 651 N N . VAL A 1 86 ? -8.473 -6.356 15.563 1.00 97.62 86 VAL A N 1
ATOM 652 C CA . VAL A 1 86 ? -8.142 -4.958 15.889 1.00 97.62 86 VAL A CA 1
ATOM 653 C C . VAL A 1 86 ? -6.837 -4.874 16.685 1.00 97.62 86 VAL A C 1
ATOM 655 O O . VAL A 1 86 ? -5.967 -4.081 16.334 1.00 97.62 86 VAL A O 1
ATOM 658 N N . MET A 1 87 ? -6.657 -5.711 17.710 1.00 97.44 87 MET A N 1
ATOM 659 C CA . MET A 1 87 ? -5.422 -5.741 18.505 1.00 97.44 87 MET A CA 1
ATOM 660 C C . MET A 1 87 ? -4.200 -6.132 17.667 1.00 97.44 87 MET A C 1
ATOM 662 O O . MET A 1 87 ? -3.152 -5.500 17.784 1.00 97.44 87 MET A O 1
ATOM 666 N N . ASN A 1 88 ? -4.334 -7.127 16.787 1.00 95.56 88 ASN A N 1
ATOM 667 C CA . ASN A 1 88 ? -3.257 -7.538 15.887 1.00 95.56 88 ASN A CA 1
ATOM 668 C C . ASN A 1 88 ? -2.848 -6.391 14.949 1.00 95.56 88 ASN A C 1
ATOM 670 O O . ASN A 1 88 ? -1.664 -6.089 14.826 1.00 95.56 88 ASN A O 1
ATOM 674 N N . VAL A 1 89 ? -3.818 -5.695 14.348 1.00 95.50 89 VAL A N 1
ATOM 675 C CA . VAL A 1 89 ? -3.539 -4.552 13.466 1.00 95.50 89 VAL A CA 1
ATOM 676 C C . VAL A 1 89 ? -2.889 -3.391 14.221 1.00 95.50 89 VAL A C 1
ATOM 678 O O . VAL A 1 89 ? -1.920 -2.828 13.712 1.00 95.50 89 VAL A O 1
ATOM 681 N N . ILE A 1 90 ? -3.357 -3.065 15.432 1.00 97.19 90 ILE A N 1
ATOM 682 C CA . ILE A 1 90 ? -2.731 -2.044 16.291 1.00 97.19 90 ILE A CA 1
ATOM 683 C C . ILE A 1 90 ? -1.254 -2.375 16.515 1.00 97.19 90 ILE A C 1
ATOM 685 O O . ILE A 1 90 ? -0.397 -1.534 16.246 1.00 97.19 90 ILE A O 1
ATOM 689 N N . SER A 1 91 ? -0.958 -3.612 16.918 1.00 95.94 91 SER A N 1
ATOM 690 C CA . SER A 1 91 ? 0.410 -4.049 17.198 1.00 95.94 91 SER A CA 1
ATOM 691 C C . SER A 1 91 ? 1.289 -4.059 15.943 1.00 95.94 91 SER A C 1
ATOM 693 O O . SER A 1 91 ? 2.393 -3.515 15.935 1.00 95.94 91 SER A O 1
ATOM 695 N N . LYS A 1 92 ? 0.789 -4.610 14.830 1.00 93.88 92 LYS A N 1
ATOM 696 C CA . LYS A 1 92 ? 1.527 -4.687 13.556 1.00 93.88 92 LYS A CA 1
ATOM 697 C C . LYS A 1 92 ? 1.843 -3.324 12.956 1.00 93.88 92 LYS A C 1
ATOM 699 O O . LYS A 1 92 ? 2.856 -3.183 12.273 1.00 93.88 92 LYS A O 1
ATOM 704 N N . LEU A 1 93 ? 0.996 -2.332 13.209 1.00 94.50 93 LEU A N 1
ATOM 705 C CA . LEU A 1 93 ? 1.219 -0.958 12.781 1.00 94.50 93 LEU A CA 1
ATOM 706 C C . LEU A 1 93 ? 1.945 -0.120 13.840 1.00 94.50 93 LEU A C 1
ATOM 708 O O . LEU A 1 93 ? 2.251 1.033 13.561 1.00 94.50 93 LEU A O 1
ATOM 712 N N . GLY A 1 94 ? 2.266 -0.661 15.019 1.00 94.56 94 GLY A N 1
ATOM 713 C CA . GLY A 1 94 ? 2.946 0.068 16.094 1.00 94.56 94 GLY A CA 1
ATOM 714 C C . GLY A 1 94 ? 2.118 1.235 16.635 1.00 94.56 94 GLY A C 1
ATOM 715 O O . GLY A 1 94 ? 2.643 2.335 16.814 1.00 94.56 94 GLY A O 1
ATOM 716 N N . LEU A 1 95 ? 0.813 1.019 16.801 1.00 96.81 95 LEU A N 1
ATOM 717 C CA . LEU A 1 95 ? -0.154 1.991 17.320 1.00 96.81 95 LEU A CA 1
ATOM 718 C C . LEU A 1 95 ? -0.465 1.764 18.810 1.00 96.81 95 LEU A C 1
ATOM 720 O O . LEU A 1 95 ? -1.356 2.409 19.352 1.00 96.81 95 LEU A O 1
ATOM 724 N N . ASP A 1 96 ? 0.240 0.852 19.485 1.00 97.44 96 ASP A N 1
ATOM 725 C CA . ASP A 1 96 ? -0.057 0.434 20.861 1.00 97.44 96 ASP A CA 1
ATOM 726 C C . ASP A 1 96 ? -0.079 1.610 21.847 1.00 97.44 96 ASP A C 1
ATOM 728 O O . ASP A 1 96 ? -0.992 1.717 22.664 1.00 97.44 96 ASP A O 1
ATOM 732 N N . SER A 1 97 ? 0.878 2.535 21.730 1.00 97.06 97 SER A N 1
ATOM 733 C CA . SER A 1 97 ? 0.993 3.702 22.614 1.00 97.06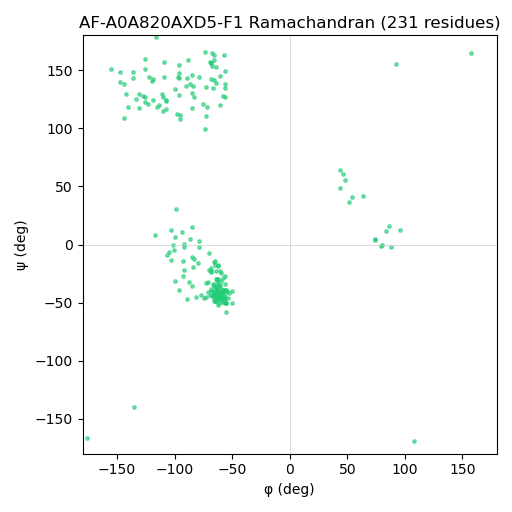 97 SER A CA 1
ATOM 734 C C . SER A 1 97 ? -0.131 4.724 22.443 1.00 97.06 97 SER A C 1
ATOM 736 O O . SER A 1 97 ? -0.394 5.492 23.366 1.00 97.06 97 SER A O 1
ATOM 738 N N . CYS A 1 98 ? -0.788 4.758 21.281 1.00 97.12 98 CYS A N 1
ATOM 739 C CA . CYS A 1 98 ? -1.843 5.720 20.959 1.00 97.12 98 CYS A CA 1
ATOM 740 C C . CYS A 1 98 ? -3.210 5.067 20.711 1.00 97.12 98 CYS A C 1
ATOM 742 O O . CYS A 1 98 ? -4.156 5.761 20.340 1.00 97.12 98 CYS A O 1
ATOM 744 N N . ALA A 1 99 ? -3.348 3.762 20.967 1.00 97.94 99 ALA A N 1
ATOM 745 C CA . ALA A 1 99 ? -4.554 2.991 20.674 1.00 97.94 99 ALA A CA 1
ATOM 746 C C . ALA A 1 99 ? -5.823 3.599 21.294 1.00 97.94 99 ALA A C 1
ATOM 748 O O . AL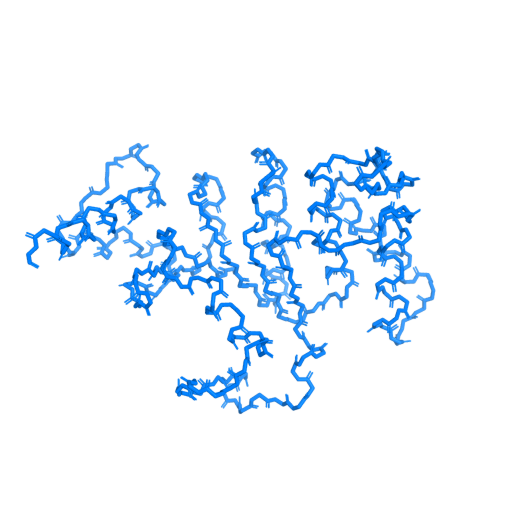A A 1 99 ? -6.866 3.657 20.647 1.00 97.94 99 ALA A O 1
ATOM 749 N N . ASP A 1 100 ? -5.720 4.100 22.523 1.00 98.12 100 ASP A N 1
ATOM 750 C CA . ASP A 1 100 ? -6.837 4.691 23.266 1.00 98.12 100 ASP A CA 1
ATOM 751 C C . ASP A 1 100 ? -6.790 6.235 23.277 1.00 98.12 100 ASP A C 1
ATOM 753 O O . ASP A 1 100 ? -7.530 6.896 24.002 1.00 98.12 100 ASP A O 1
ATOM 757 N N . SER A 1 101 ? -5.935 6.832 22.438 1.00 98.00 101 SER A N 1
ATOM 758 C CA . SER A 1 101 ? -5.878 8.281 22.214 1.00 98.00 101 SER A CA 1
ATOM 759 C C . SER A 1 101 ? -6.826 8.700 21.093 1.00 98.00 101 SER A C 1
ATOM 761 O O . SER A 1 101 ? -6.958 8.001 2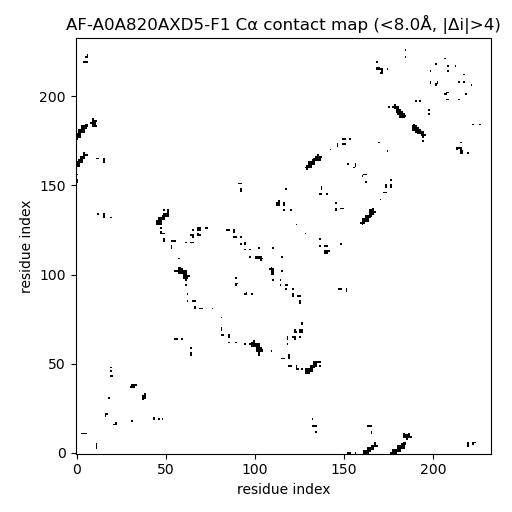0.085 1.00 98.00 101 SER A O 1
ATOM 763 N N . LYS A 1 102 ? -7.461 9.870 21.239 1.00 97.81 102 LYS A N 1
ATOM 764 C CA . LYS A 1 102 ? -8.282 10.473 20.178 1.00 97.81 102 LYS A CA 1
ATOM 765 C C . LYS A 1 102 ? -7.429 10.832 18.970 1.00 97.81 102 LYS A C 1
ATOM 767 O O . LYS A 1 102 ? -6.345 11.395 19.119 1.00 97.81 102 LYS A O 1
ATOM 772 N N . VAL A 1 103 ? -7.957 10.568 17.777 1.00 97.31 103 VAL A N 1
ATOM 773 C CA . VAL A 1 103 ? -7.267 10.881 16.519 1.00 97.31 103 VAL A CA 1
ATOM 774 C C . VAL A 1 103 ? -7.040 12.391 16.365 1.00 97.31 103 VAL A C 1
ATOM 776 O O . VAL A 1 103 ? -5.993 12.809 15.882 1.00 97.31 103 VAL A O 1
ATOM 779 N N . GLY A 1 104 ? -7.967 13.214 16.854 1.00 95.25 104 GLY A N 1
ATOM 780 C CA . GLY A 1 104 ? -7.897 14.671 16.772 1.00 95.25 104 GLY A CA 1
ATOM 781 C C . GLY A 1 104 ? -8.599 15.231 15.538 1.00 95.25 104 GLY A C 1
ATOM 782 O O . GLY A 1 104 ? -8.782 14.556 14.525 1.00 95.25 104 GLY A O 1
ATOM 783 N N . THR A 1 105 ? -9.017 16.486 15.643 1.00 92.69 105 THR A N 1
ATOM 784 C CA . THR A 1 105 ? -9.668 17.264 14.581 1.00 92.69 105 THR A CA 1
ATOM 785 C C . THR A 1 105 ? -8.784 18.455 14.214 1.00 92.69 105 THR A C 1
ATOM 787 O O . THR A 1 105 ? -7.753 18.686 14.841 1.00 92.69 105 THR A O 1
ATOM 790 N N . GLU A 1 106 ? -9.194 19.262 13.237 1.00 88.44 106 GLU A N 1
ATOM 791 C CA . GLU A 1 106 ? -8.506 20.524 12.920 1.00 88.44 106 GLU A CA 1
ATOM 792 C C . GLU A 1 106 ? -8.476 21.502 14.111 1.00 88.44 106 GLU A C 1
ATOM 794 O O . GLU A 1 106 ? -7.568 22.320 14.223 1.00 88.44 106 GLU A O 1
ATOM 799 N N . PHE A 1 107 ? -9.432 21.377 15.038 1.00 91.56 107 PHE A N 1
ATOM 800 C CA . PHE A 1 107 ? -9.573 22.247 16.210 1.00 91.56 107 PHE A CA 1
ATOM 801 C C . PHE A 1 107 ? -9.083 21.606 17.512 1.00 91.56 107 PHE A C 1
ATOM 803 O O . PHE A 1 107 ? -8.968 22.277 18.535 1.00 91.56 107 PHE A O 1
ATOM 810 N N . THR A 1 108 ? -8.842 20.296 17.525 1.00 91.69 108 THR A N 1
ATOM 811 C CA . THR A 1 108 ? -8.469 19.548 18.729 1.00 91.69 108 THR A CA 1
ATOM 812 C C . THR A 1 108 ? -7.260 18.686 18.428 1.00 91.69 108 THR A C 1
ATOM 814 O O . THR A 1 108 ? -7.335 17.760 17.623 1.00 91.69 108 THR A O 1
ATOM 817 N N . ARG A 1 109 ? -6.154 18.953 19.127 1.00 93.94 109 ARG A N 1
ATOM 818 C CA . ARG A 1 109 ? -4.941 18.142 19.021 1.00 93.94 109 ARG A CA 1
ATOM 819 C C . ARG A 1 109 ? -5.244 16.673 19.339 1.00 93.94 109 ARG A C 1
ATOM 821 O O . ARG A 1 109 ? -5.898 16.379 20.336 1.00 93.94 109 ARG A O 1
ATOM 828 N N . GLY A 1 110 ? -4.725 15.773 18.511 1.00 95.81 110 GLY A N 1
ATOM 829 C CA . GLY A 1 110 ? -4.767 14.330 18.735 1.00 95.81 110 GLY A CA 1
ATOM 830 C C . GLY A 1 110 ? -3.417 13.684 18.449 1.00 95.81 110 GLY A C 1
ATOM 831 O O . GLY A 1 110 ? -2.373 14.243 18.800 1.00 95.81 110 GLY A O 1
ATOM 832 N N . ILE A 1 111 ? -3.454 12.510 17.823 1.00 96.31 111 ILE A N 1
ATOM 833 C CA . ILE A 1 111 ? -2.266 11.745 17.426 1.00 96.31 111 ILE A CA 1
ATOM 834 C C . ILE A 1 111 ? -1.466 12.459 16.322 1.00 96.31 111 ILE A C 1
ATOM 836 O O . ILE A 1 111 ? -1.947 13.383 15.663 1.00 96.31 111 ILE A O 1
ATOM 840 N N . SER A 1 112 ? -0.225 12.029 16.107 1.00 93.94 112 SER A N 1
ATOM 841 C CA . SER A 1 112 ? 0.621 12.541 15.025 1.00 93.94 112 SER A CA 1
ATOM 842 C C . SER A 1 112 ? 0.072 12.183 13.637 1.00 93.94 112 SER A C 1
ATOM 844 O O . SER A 1 112 ? -0.661 11.208 13.469 1.00 93.94 112 SER A O 1
ATOM 846 N N . GLY A 1 113 ? 0.485 12.928 12.606 1.00 91.25 113 GLY A N 1
ATOM 847 C CA . GLY A 1 113 ? 0.104 12.633 11.218 1.00 91.25 113 GLY A CA 1
ATOM 848 C C . GLY A 1 113 ? 0.478 11.210 10.785 1.00 91.25 113 GLY A C 1
ATOM 849 O O . GLY A 1 113 ? -0.325 10.522 10.163 1.00 91.25 113 GLY A O 1
ATOM 850 N N . GLY A 1 114 ? 1.649 10.713 11.198 1.00 91.94 114 GLY A N 1
ATOM 851 C CA . GLY A 1 114 ? 2.061 9.346 10.879 1.00 91.94 114 GLY A CA 1
ATOM 852 C C . GLY A 1 114 ? 1.272 8.262 11.623 1.00 91.94 114 GLY A C 1
ATOM 853 O O . GLY A 1 114 ? 1.028 7.185 11.079 1.00 91.94 114 GLY A O 1
ATOM 854 N N . GLU A 1 115 ? 0.826 8.518 12.855 1.00 95.00 115 GLU A N 1
ATOM 855 C CA . GLU A 1 115 ? -0.126 7.640 13.555 1.00 95.00 115 GLU A CA 1
ATOM 856 C C . GLU A 1 115 ? -1.510 7.678 12.898 1.00 95.00 115 GLU A C 1
ATOM 858 O O . GLU A 1 115 ? -2.147 6.634 12.749 1.00 95.00 115 GLU A O 1
ATOM 863 N N . LYS A 1 116 ? -1.952 8.850 12.430 1.00 94.50 116 LYS A N 1
ATOM 864 C CA . LYS A 1 116 ? -3.204 9.015 11.683 1.00 94.50 116 LYS A CA 1
ATOM 865 C C . LYS A 1 116 ? -3.190 8.215 10.378 1.00 94.50 116 LYS A C 1
ATOM 867 O O . LYS A 1 116 ? -4.079 7.386 10.187 1.00 94.50 116 LYS A O 1
ATOM 872 N N . LYS A 1 117 ? -2.142 8.352 9.556 1.00 93.75 117 LYS A N 1
ATOM 873 C CA . LYS A 1 117 ? -1.958 7.583 8.311 1.00 93.75 117 LYS A CA 1
ATOM 874 C C . LYS A 1 117 ? -1.976 6.079 8.564 1.00 93.75 117 LYS A C 1
ATOM 876 O O . LYS A 1 117 ? -2.683 5.330 7.889 1.00 93.75 117 LYS A O 1
ATOM 881 N N . ARG A 1 118 ? -1.248 5.624 9.588 1.00 94.88 118 ARG A N 1
ATOM 882 C CA . ARG A 1 118 ? -1.260 4.217 10.009 1.00 94.88 118 ARG A CA 1
ATOM 883 C C . ARG A 1 118 ? -2.638 3.765 10.477 1.00 94.88 118 ARG A C 1
ATOM 885 O O . ARG A 1 118 ? -3.042 2.661 10.142 1.00 94.88 118 ARG A O 1
ATOM 892 N N . THR A 1 119 ? -3.391 4.602 11.183 1.00 96.25 119 THR A N 1
ATOM 893 C CA . THR A 1 119 ? -4.762 4.264 11.589 1.00 96.25 119 THR A CA 1
ATOM 894 C C . THR A 1 119 ? -5.676 4.099 10.373 1.00 96.25 119 THR A C 1
ATOM 896 O O . THR A 1 119 ? -6.399 3.108 10.300 1.00 96.25 119 THR A O 1
ATOM 899 N N . CYS A 1 120 ? -5.592 4.988 9.377 1.00 95.06 120 CYS A N 1
ATOM 900 C CA . CYS A 1 120 ? -6.331 4.863 8.114 1.00 95.06 120 CYS A CA 1
ATOM 901 C C . CYS A 1 120 ? -5.979 3.572 7.359 1.00 95.06 120 CYS A C 1
ATOM 903 O O . CYS A 1 120 ? -6.871 2.869 6.890 1.00 95.06 120 CYS A O 1
ATOM 905 N N . ILE A 1 121 ? -4.693 3.212 7.298 1.00 94.69 121 ILE A N 1
ATOM 906 C CA . ILE A 1 121 ? -4.252 1.922 6.747 1.00 94.69 121 ILE A CA 1
ATOM 907 C C . ILE A 1 121 ? -4.857 0.764 7.557 1.00 94.69 121 ILE A C 1
ATOM 909 O O . ILE A 1 121 ? -5.409 -0.179 6.990 1.00 94.69 121 ILE A O 1
ATOM 913 N N . GLY A 1 122 ? -4.811 0.856 8.887 1.00 95.44 122 GLY A N 1
ATOM 914 C CA . GLY A 1 122 ? -5.362 -0.138 9.799 1.00 95.44 122 GLY A CA 1
ATOM 915 C C . GLY A 1 122 ? -6.856 -0.382 9.599 1.00 95.44 122 GLY A C 1
ATOM 916 O O . GLY A 1 122 ? -7.278 -1.534 9.627 1.00 95.44 122 GLY A O 1
ATOM 917 N N . MET A 1 123 ? -7.642 0.667 9.331 1.00 95.56 123 MET A N 1
ATOM 918 C CA . MET A 1 123 ? -9.089 0.567 9.089 1.00 95.56 123 MET A CA 1
ATOM 919 C C . MET A 1 123 ? -9.433 -0.322 7.890 1.00 95.56 123 MET A C 1
ATOM 921 O O . MET A 1 123 ? -10.468 -0.984 7.912 1.00 95.56 123 MET A O 1
ATOM 925 N N . GLU A 1 124 ? -8.573 -0.375 6.873 1.00 94.00 124 GLU A N 1
ATOM 926 C CA . GLU A 1 124 ? -8.732 -1.294 5.741 1.00 94.00 124 GLU A CA 1
ATOM 927 C C . GLU A 1 124 ? -8.136 -2.675 6.043 1.00 94.00 124 GLU A C 1
ATOM 929 O O . GLU A 1 124 ? -8.696 -3.700 5.656 1.00 94.00 124 GLU A O 1
ATOM 934 N N . MET A 1 125 ? -7.026 -2.736 6.783 1.00 91.94 125 MET A N 1
ATOM 935 C CA . MET A 1 125 ? -6.357 -3.999 7.116 1.00 91.94 125 MET A CA 1
ATOM 936 C C . MET A 1 125 ? -7.175 -4.897 8.042 1.00 91.94 125 MET A C 1
ATOM 938 O O . MET A 1 125 ? -7.127 -6.116 7.885 1.00 91.94 125 MET A O 1
ATOM 942 N N . VAL A 1 126 ? -7.948 -4.327 8.971 1.00 93.75 126 VAL A N 1
ATOM 943 C CA . VAL A 1 126 ? -8.813 -5.104 9.879 1.00 93.75 126 VAL A CA 1
ATOM 944 C C . VAL A 1 126 ? -9.907 -5.894 9.147 1.00 93.75 126 VAL A C 1
ATOM 946 O O . VAL A 1 126 ? -10.444 -6.852 9.703 1.00 93.75 126 VAL A O 1
ATOM 949 N N . LEU A 1 127 ? -10.217 -5.527 7.899 1.00 92.00 127 LEU A N 1
ATOM 950 C CA . LEU A 1 127 ? -11.185 -6.229 7.051 1.00 92.00 127 LEU A CA 1
ATOM 951 C C . LEU A 1 127 ? -10.585 -7.437 6.324 1.00 92.00 127 LEU A C 1
ATOM 953 O O . LEU A 1 127 ? -11.324 -8.225 5.745 1.00 92.00 127 LEU A O 1
ATOM 957 N N . GLU A 1 128 ? -9.256 -7.568 6.323 1.00 89.12 128 GLU A N 1
ATOM 958 C CA . GLU A 1 128 ? -8.519 -8.596 5.582 1.00 89.12 128 GLU A CA 1
ATOM 959 C C . GLU A 1 128 ? -8.963 -8.732 4.107 1.00 89.12 128 GLU A C 1
ATOM 961 O O . GLU A 1 128 ? -9.319 -9.833 3.659 1.00 89.12 128 GLU A O 1
ATOM 966 N N . PRO A 1 129 ? -8.944 -7.640 3.315 1.00 91.44 129 PRO A N 1
ATOM 967 C CA . PRO A 1 129 ? -9.413 -7.675 1.936 1.00 91.44 129 PRO A CA 1
ATOM 968 C C . PRO A 1 129 ? -8.548 -8.610 1.079 1.00 91.44 129 PRO A C 1
ATOM 970 O O . PRO A 1 129 ? -7.372 -8.863 1.362 1.00 91.44 129 PRO A O 1
ATOM 973 N N . LYS A 1 130 ? -9.122 -9.173 0.010 1.00 91.75 130 LYS A N 1
ATOM 974 C CA . LYS A 1 130 ? -8.359 -10.013 -0.938 1.00 91.75 130 LYS A CA 1
ATOM 975 C C . LYS A 1 130 ? -7.425 -9.170 -1.805 1.00 91.75 130 LYS A C 1
ATOM 977 O O . LYS A 1 130 ? -6.334 -9.622 -2.156 1.00 91.75 130 LYS A O 1
ATOM 982 N N . ILE A 1 131 ? -7.860 -7.952 -2.116 1.00 95.69 131 ILE A N 1
ATOM 983 C CA . ILE A 1 131 ? -7.137 -6.974 -2.923 1.00 95.69 131 ILE A CA 1
ATOM 984 C C . ILE A 1 131 ? -7.078 -5.675 -2.125 1.00 95.69 131 ILE A C 1
ATOM 986 O O . ILE A 1 131 ? -8.111 -5.191 -1.672 1.00 95.69 131 ILE A O 1
ATOM 990 N N . LEU A 1 132 ? -5.888 -5.114 -1.947 1.00 96.44 132 LEU A N 1
ATOM 991 C CA . LEU A 1 132 ? -5.680 -3.864 -1.228 1.00 96.44 132 LEU A CA 1
ATOM 992 C C . LEU A 1 132 ? -4.975 -2.858 -2.135 1.00 96.44 132 LEU A C 1
ATOM 994 O O . LEU A 1 132 ? -3.860 -3.109 -2.600 1.00 96.44 132 LEU A O 1
ATOM 998 N N . PHE A 1 133 ? -5.628 -1.721 -2.344 1.00 97.31 133 PHE A N 1
ATOM 999 C CA . PHE A 1 133 ? -5.077 -0.555 -3.019 1.00 97.31 133 PHE A CA 1
ATOM 1000 C C . PHE A 1 133 ? -4.616 0.470 -1.984 1.00 97.31 133 PHE A C 1
ATOM 1002 O O . PHE A 1 133 ? -5.351 0.753 -1.038 1.00 97.31 133 PHE A O 1
ATOM 1009 N N . LEU A 1 134 ? -3.421 1.039 -2.145 1.00 96.25 134 LEU A N 1
ATOM 1010 C CA . LEU A 1 134 ? -2.946 2.126 -1.286 1.00 96.25 134 LEU A CA 1
ATOM 1011 C C . LEU A 1 134 ? -2.339 3.259 -2.111 1.00 96.25 134 LEU A C 1
ATOM 1013 O O . LEU A 1 134 ? -1.404 3.028 -2.876 1.00 96.25 134 LEU A O 1
ATOM 1017 N N . ASP A 1 135 ? -2.828 4.480 -1.920 1.00 95.00 135 ASP A N 1
ATOM 1018 C CA . ASP A 1 135 ? -2.245 5.664 -2.547 1.00 95.00 135 ASP A CA 1
ATOM 1019 C C . ASP A 1 135 ? -1.255 6.347 -1.586 1.00 95.00 135 ASP A C 1
ATOM 1021 O O . ASP A 1 135 ? -1.626 6.846 -0.518 1.00 95.00 135 ASP A O 1
ATOM 1025 N N . GLU A 1 136 ? 0.027 6.286 -1.946 1.00 93.19 136 GLU A N 1
ATOM 1026 C CA . GLU A 1 136 ? 1.183 6.790 -1.200 1.00 93.19 136 GLU A CA 1
ATOM 1027 C C . GLU A 1 136 ? 1.166 6.422 0.300 1.00 93.19 136 GLU A C 1
ATOM 1029 O O . GLU A 1 136 ? 1.170 7.298 1.173 1.00 93.19 136 GLU A O 1
ATOM 1034 N N . PRO A 1 137 ? 1.174 5.118 0.653 1.00 94.12 137 PRO A N 1
ATOM 1035 C CA . PRO A 1 137 ? 1.025 4.668 2.040 1.00 94.12 137 PRO A CA 1
ATOM 1036 C C . PRO A 1 137 ? 2.191 5.062 2.955 1.00 94.12 137 PRO A C 1
ATOM 1038 O O . PRO A 1 137 ? 2.064 4.978 4.173 1.00 94.12 137 PRO A O 1
ATOM 1041 N N . THR A 1 138 ? 3.326 5.470 2.386 1.00 93.69 138 THR A N 1
ATOM 1042 C CA . THR A 1 138 ? 4.527 5.881 3.125 1.00 93.69 138 THR A CA 1
ATOM 1043 C C . THR A 1 138 ? 4.682 7.395 3.235 1.00 93.69 138 THR A C 1
ATOM 1045 O O . THR A 1 138 ? 5.618 7.854 3.888 1.00 93.69 138 THR A O 1
ATOM 1048 N N . SER A 1 139 ? 3.808 8.178 2.596 1.00 89.81 139 SER A N 1
ATOM 1049 C CA . SER A 1 139 ? 3.872 9.639 2.654 1.00 89.81 139 SER A CA 1
ATOM 1050 C C . SER A 1 139 ? 3.574 10.133 4.072 1.00 89.81 139 SER A C 1
ATOM 1052 O O . SER A 1 139 ? 2.662 9.637 4.733 1.00 89.81 139 SER A O 1
ATOM 1054 N N . GLY A 1 140 ? 4.384 11.073 4.565 1.00 85.19 140 GLY A N 1
ATOM 1055 C CA . GLY A 1 140 ? 4.274 11.604 5.929 1.00 85.19 140 GLY A CA 1
ATOM 1056 C C . GLY A 1 140 ? 4.756 10.665 7.045 1.00 85.19 140 GLY A C 1
ATOM 1057 O O . GLY A 1 140 ? 4.618 11.010 8.219 1.00 85.19 140 GLY A O 1
ATOM 1058 N N . LEU A 1 141 ? 5.328 9.501 6.712 1.00 91.00 141 LEU A N 1
ATOM 1059 C CA . LEU A 1 141 ? 5.936 8.586 7.680 1.00 91.00 141 LEU A CA 1
ATOM 1060 C C . LEU A 1 141 ? 7.452 8.788 7.748 1.00 91.00 141 LEU A C 1
ATOM 1062 O O . LEU A 1 141 ? 8.113 8.996 6.730 1.00 91.00 141 LEU A O 1
ATOM 1066 N N . ASP A 1 142 ? 8.022 8.655 8.946 1.00 91.75 142 ASP A N 1
ATOM 1067 C CA . ASP A 1 142 ? 9.465 8.493 9.077 1.00 91.75 142 ASP A CA 1
ATOM 1068 C C . ASP A 1 142 ? 9.916 7.155 8.464 1.00 91.75 142 ASP A C 1
ATOM 1070 O O . ASP A 1 142 ? 9.130 6.229 8.246 1.00 91.75 142 ASP A O 1
ATOM 1074 N N . ALA A 1 143 ? 11.213 7.038 8.194 1.00 91.06 143 ALA A N 1
ATOM 1075 C CA . ALA A 1 143 ? 11.754 5.905 7.456 1.00 91.06 143 ALA A CA 1
ATOM 1076 C C . ALA A 1 143 ? 11.559 4.543 8.141 1.00 91.06 143 ALA A C 1
ATOM 1078 O O . ALA A 1 143 ? 11.357 3.543 7.447 1.00 91.06 143 ALA A O 1
ATOM 1079 N N . ALA A 1 144 ? 11.638 4.487 9.474 1.00 91.25 144 ALA A N 1
ATOM 1080 C CA . ALA A 1 144 ? 11.480 3.237 10.210 1.00 91.25 144 ALA A CA 1
ATOM 1081 C C . ALA A 1 144 ? 10.012 2.799 10.193 1.00 91.25 144 ALA A C 1
ATOM 1083 O O . ALA A 1 144 ? 9.705 1.645 9.879 1.00 91.25 144 ALA A O 1
ATOM 1084 N N . THR A 1 145 ? 9.100 3.739 10.438 1.00 91.19 145 THR A N 1
ATOM 1085 C CA . THR A 1 145 ? 7.657 3.495 10.379 1.00 91.19 145 THR A CA 1
ATOM 1086 C C . THR A 1 145 ? 7.208 3.101 8.972 1.00 91.19 145 THR A C 1
ATOM 1088 O O . THR A 1 145 ? 6.500 2.105 8.816 1.00 91.19 145 THR A O 1
ATOM 1091 N N . ALA A 1 146 ? 7.670 3.807 7.936 1.00 94.31 146 ALA A N 1
ATOM 1092 C CA . ALA A 1 146 ? 7.394 3.468 6.541 1.00 94.31 146 ALA A CA 1
ATOM 1093 C C . ALA A 1 146 ? 7.849 2.041 6.204 1.00 94.31 146 ALA A C 1
ATOM 1095 O O . ALA A 1 146 ? 7.089 1.265 5.626 1.00 94.31 146 ALA A O 1
ATOM 1096 N N . TYR A 1 147 ? 9.063 1.659 6.613 1.00 95.06 147 TYR A N 1
ATOM 1097 C CA . TYR A 1 147 ? 9.569 0.306 6.392 1.00 95.06 147 TYR A CA 1
ATOM 1098 C C . TYR A 1 147 ? 8.711 -0.757 7.090 1.00 95.06 147 TYR A C 1
ATOM 1100 O O . TYR A 1 147 ? 8.388 -1.773 6.476 1.00 95.06 147 TYR A O 1
ATOM 1108 N N . ASN A 1 148 ? 8.286 -0.518 8.334 1.00 92.06 148 ASN A N 1
ATOM 1109 C CA . ASN A 1 148 ? 7.430 -1.449 9.072 1.00 92.06 148 ASN A CA 1
ATOM 1110 C C . ASN A 1 148 ? 6.057 -1.632 8.408 1.00 92.06 148 ASN A C 1
ATOM 1112 O O . ASN A 1 148 ? 5.606 -2.770 8.261 1.00 92.06 148 ASN A O 1
ATOM 1116 N N . VAL A 1 149 ? 5.432 -0.549 7.930 1.00 93.38 149 VAL A N 1
ATOM 1117 C CA . VAL A 1 149 ? 4.182 -0.624 7.151 1.00 93.38 149 VAL A CA 1
ATOM 1118 C C . VAL A 1 149 ? 4.387 -1.468 5.892 1.00 93.38 149 VAL A C 1
ATOM 1120 O O . VAL A 1 149 ? 3.636 -2.412 5.645 1.00 93.38 149 VAL A O 1
ATOM 1123 N N . MET A 1 150 ? 5.438 -1.189 5.117 1.00 96.19 150 MET A N 1
ATOM 1124 C CA . MET A 1 150 ? 5.718 -1.912 3.872 1.00 96.19 150 MET A CA 1
ATOM 1125 C C . MET A 1 150 ? 6.065 -3.383 4.111 1.00 96.19 150 MET A C 1
ATOM 1127 O O . MET A 1 150 ? 5.653 -4.250 3.340 1.00 96.19 150 MET A O 1
ATOM 1131 N N . LYS A 1 151 ? 6.763 -3.693 5.206 1.00 95.25 151 LYS A N 1
ATOM 1132 C CA . LYS A 1 151 ? 7.034 -5.066 5.636 1.00 95.25 151 LYS A CA 1
ATOM 1133 C C . LYS A 1 151 ? 5.744 -5.802 5.990 1.00 95.25 151 LYS A C 1
ATOM 1135 O O . LYS A 1 151 ? 5.574 -6.946 5.578 1.00 95.25 151 LYS A O 1
ATOM 1140 N N . TYR A 1 152 ? 4.814 -5.157 6.691 1.00 93.25 152 TYR A N 1
ATOM 1141 C CA . TYR A 1 152 ? 3.531 -5.780 7.007 1.00 93.25 152 TYR A CA 1
ATOM 1142 C C . TYR A 1 152 ? 2.687 -6.026 5.745 1.00 93.25 152 TYR A C 1
ATOM 1144 O O . TYR A 1 152 ? 2.132 -7.112 5.572 1.00 93.25 152 TYR A O 1
ATOM 1152 N N . LEU A 1 153 ? 2.674 -5.084 4.796 1.00 95.19 153 LEU A N 1
ATOM 1153 C CA . LEU A 1 153 ? 2.082 -5.318 3.475 1.00 95.19 153 LEU A CA 1
ATOM 1154 C C . LEU A 1 153 ? 2.758 -6.505 2.769 1.00 95.19 153 LEU A C 1
ATOM 1156 O O . LEU A 1 153 ? 2.076 -7.356 2.199 1.00 95.19 153 LEU A O 1
ATOM 1160 N N . LYS A 1 154 ? 4.084 -6.646 2.864 1.00 96.06 154 LYS A N 1
ATOM 1161 C CA . LYS A 1 154 ? 4.785 -7.801 2.287 1.00 96.06 154 LYS A CA 1
ATOM 1162 C C . LYS A 1 154 ? 4.302 -9.116 2.888 1.00 96.06 154 LYS A C 1
ATOM 1164 O O . LYS A 1 154 ? 3.995 -10.030 2.127 1.00 96.06 154 LYS A O 1
ATOM 1169 N N . GLU A 1 155 ? 4.160 -9.184 4.210 1.00 93.62 155 GLU A N 1
ATOM 1170 C CA . GLU A 1 155 ? 3.622 -10.355 4.919 1.00 93.62 155 GLU A CA 1
ATOM 1171 C C . GLU A 1 155 ? 2.197 -10.713 4.458 1.00 93.62 155 GLU A C 1
ATOM 1173 O O . GLU A 1 155 ? 1.876 -11.889 4.274 1.00 93.62 155 GLU A O 1
ATOM 1178 N N . LEU A 1 156 ? 1.330 -9.720 4.241 1.00 92.06 156 LEU A N 1
ATOM 1179 C CA . LEU A 1 156 ? -0.009 -9.959 3.693 1.00 92.06 156 LEU A CA 1
ATOM 1180 C C . LEU A 1 156 ? 0.056 -10.483 2.256 1.00 92.06 156 LEU A C 1
ATOM 1182 O O . LEU A 1 156 ? -0.662 -11.419 1.901 1.00 92.06 156 LEU A O 1
ATOM 1186 N N . SER A 1 157 ? 0.949 -9.929 1.437 1.00 95.38 157 SER A N 1
ATOM 1187 C CA . SER A 1 157 ? 1.119 -10.373 0.057 1.00 95.38 157 SER A CA 1
ATOM 1188 C C . SER A 1 157 ? 1.603 -11.819 -0.029 1.00 95.38 157 SER A C 1
ATOM 1190 O O . SER A 1 157 ? 1.103 -12.568 -0.864 1.00 95.38 157 SER A O 1
ATOM 1192 N N . THR A 1 158 ? 2.513 -12.245 0.853 1.00 94.50 158 THR A N 1
ATOM 1193 C CA . THR A 1 158 ? 2.984 -13.641 0.902 1.00 94.50 158 THR A CA 1
ATOM 1194 C C . THR A 1 158 ? 1.906 -14.615 1.375 1.00 94.50 158 THR A C 1
ATOM 1196 O O . THR A 1 158 ? 1.985 -15.800 1.079 1.00 94.50 158 THR A O 1
ATOM 1199 N N . LYS A 1 159 ? 0.865 -14.125 2.061 1.00 93.69 159 LYS A N 1
ATOM 1200 C CA . LYS A 1 159 ? -0.334 -14.898 2.432 1.00 93.69 159 LYS A CA 1
ATOM 1201 C C . LYS A 1 159 ? -1.396 -14.939 1.320 1.00 93.69 159 LYS A C 1
ATOM 1203 O O . LYS A 1 159 ? -2.546 -15.273 1.586 1.00 93.69 159 LYS A O 1
ATOM 1208 N N . GLY A 1 160 ? -1.035 -14.571 0.089 1.00 92.69 160 GLY A N 1
ATOM 1209 C CA . GLY A 1 160 ? -1.919 -14.647 -1.077 1.00 92.69 160 GLY A CA 1
ATOM 1210 C C . GLY A 1 160 ? -2.823 -13.430 -1.279 1.00 92.69 160 GLY A C 1
ATOM 1211 O O . GLY A 1 160 ? -3.792 -13.513 -2.029 1.00 92.69 160 GLY A O 1
ATOM 1212 N N . ARG A 1 161 ? -2.541 -12.295 -0.625 1.00 94.31 161 ARG A N 1
ATOM 1213 C CA . ARG A 1 161 ? -3.274 -11.042 -0.867 1.00 94.31 161 ARG A CA 1
ATOM 1214 C C . ARG A 1 161 ? -2.654 -10.263 -2.024 1.00 94.31 161 ARG A C 1
ATOM 1216 O O . ARG A 1 161 ? -1.432 -10.133 -2.120 1.00 94.31 161 ARG A O 1
ATOM 1223 N N . THR A 1 162 ? -3.492 -9.693 -2.883 1.00 96.31 162 THR A N 1
ATOM 1224 C CA . THR A 1 162 ? -3.029 -8.805 -3.954 1.00 96.31 162 THR A CA 1
ATOM 1225 C C . THR A 1 162 ? -2.894 -7.399 -3.401 1.00 96.31 162 THR A C 1
ATOM 1227 O O . THR A 1 162 ? -3.875 -6.805 -2.974 1.00 96.31 162 THR A O 1
ATOM 1230 N N . ILE A 1 163 ? -1.680 -6.855 -3.402 1.00 97.25 163 ILE A N 1
ATOM 1231 C CA . ILE A 1 163 ? -1.422 -5.500 -2.903 1.00 97.25 163 ILE A CA 1
ATOM 1232 C C . ILE A 1 163 ? -0.873 -4.662 -4.041 1.00 97.25 163 ILE A C 1
ATOM 1234 O O . ILE A 1 163 ? 0.126 -5.050 -4.662 1.00 97.25 163 ILE A O 1
ATOM 1238 N N . ILE A 1 164 ? -1.536 -3.543 -4.305 1.00 98.06 164 ILE A N 1
ATOM 1239 C CA . ILE A 1 164 ? -1.202 -2.576 -5.346 1.00 98.06 164 ILE A CA 1
ATOM 1240 C C . ILE A 1 164 ? -1.086 -1.217 -4.668 1.00 98.06 164 ILE A C 1
ATOM 1242 O O . ILE A 1 164 ? -1.991 -0.804 -3.951 1.00 98.06 164 ILE A O 1
ATOM 1246 N N . PHE A 1 165 ? 0.026 -0.523 -4.858 1.00 97.56 165 PHE A N 1
ATOM 1247 C CA . PHE A 1 165 ? 0.217 0.776 -4.223 1.00 97.56 165 PHE A CA 1
ATOM 1248 C C . PHE A 1 165 ? 1.048 1.710 -5.083 1.00 97.56 165 PHE A C 1
ATOM 1250 O O . PHE A 1 165 ? 1.946 1.265 -5.801 1.00 97.56 165 PHE A O 1
ATOM 1257 N N . SER A 1 166 ? 0.766 3.004 -4.989 1.00 97.00 166 SER A N 1
ATOM 1258 C CA . SER A 1 166 ? 1.654 4.039 -5.507 1.00 97.00 166 SER A CA 1
ATOM 1259 C C . SER A 1 166 ? 2.720 4.352 -4.464 1.00 97.00 166 SER A C 1
ATOM 1261 O O . SER A 1 166 ? 2.478 4.291 -3.257 1.00 97.00 166 SER A O 1
ATOM 1263 N N . ILE A 1 167 ? 3.925 4.674 -4.915 1.00 94.31 167 ILE A N 1
ATOM 1264 C CA . ILE A 1 167 ? 4.981 5.165 -4.034 1.00 94.31 167 ILE A CA 1
ATOM 1265 C C . ILE A 1 167 ? 5.866 6.157 -4.781 1.00 94.31 167 ILE A C 1
ATOM 1267 O O . ILE A 1 167 ? 6.172 5.973 -5.960 1.00 94.31 167 ILE A O 1
ATOM 1271 N N . HIS A 1 168 ? 6.263 7.219 -4.089 1.00 86.06 168 HIS A N 1
ATOM 1272 C CA . HIS A 1 168 ? 7.176 8.232 -4.601 1.00 86.06 168 HIS A CA 1
ATOM 1273 C C . HIS A 1 168 ? 8.533 8.075 -3.906 1.00 86.06 168 HIS A C 1
ATOM 1275 O O . HIS A 1 168 ? 8.578 8.086 -2.679 1.00 86.06 168 HIS A O 1
ATOM 1281 N N . GLN A 1 169 ? 9.607 7.890 -4.683 1.00 87.75 169 GLN A N 1
ATOM 1282 C CA . GLN A 1 169 ? 11.004 7.804 -4.211 1.00 87.75 169 GLN A CA 1
ATOM 1283 C C . GLN A 1 169 ? 11.206 6.941 -2.941 1.00 87.75 169 GLN A C 1
ATOM 1285 O O . GLN A 1 169 ? 11.561 7.446 -1.871 1.00 87.75 169 GLN A O 1
ATOM 1290 N N . PRO A 1 170 ? 10.944 5.618 -3.000 1.00 94.62 170 PRO A N 1
ATOM 1291 C CA . PRO A 1 170 ? 11.173 4.740 -1.860 1.00 94.62 170 PRO A CA 1
ATOM 1292 C C . PRO A 1 170 ? 12.666 4.590 -1.560 1.00 94.62 170 PRO A C 1
ATOM 1294 O O . PRO A 1 170 ? 13.483 4.397 -2.460 1.00 94.62 170 PRO A O 1
ATOM 1297 N N . ARG A 1 171 ? 13.012 4.520 -0.269 1.00 95.06 171 ARG A N 1
ATOM 1298 C CA . ARG A 1 171 ? 14.343 4.053 0.148 1.00 95.06 171 ARG A CA 1
ATOM 1299 C C . ARG A 1 171 ? 14.622 2.661 -0.411 1.00 95.06 171 ARG A C 1
ATOM 1301 O O . ARG A 1 171 ? 13.719 1.823 -0.476 1.00 95.06 171 ARG A O 1
ATOM 1308 N N . TYR A 1 172 ? 15.896 2.374 -0.671 1.00 95.31 172 TYR A N 1
ATOM 1309 C CA . TYR A 1 172 ? 16.349 1.075 -1.171 1.00 95.31 172 TYR A CA 1
ATOM 1310 C C . TYR A 1 172 ? 15.812 -0.122 -0.359 1.00 95.31 172 TYR A C 1
ATOM 1312 O O . TYR A 1 172 ? 15.380 -1.126 -0.924 1.00 95.31 172 TYR A O 1
ATOM 1320 N N . SER A 1 173 ? 15.750 -0.005 0.974 1.00 96.19 173 SER A N 1
ATOM 1321 C CA . SER A 1 173 ? 15.202 -1.054 1.848 1.00 96.19 173 SER A CA 1
ATOM 1322 C C . SER A 1 173 ? 13.731 -1.382 1.568 1.00 96.19 173 SER A C 1
ATOM 1324 O O . SER A 1 173 ? 13.348 -2.547 1.640 1.00 96.19 173 SER A O 1
ATOM 1326 N N . ILE A 1 174 ? 12.916 -0.380 1.225 1.00 97.25 174 ILE A N 1
ATOM 1327 C CA . ILE A 1 174 ? 11.512 -0.553 0.833 1.00 97.25 174 ILE A CA 1
ATOM 1328 C C . ILE A 1 174 ? 11.428 -1.064 -0.604 1.00 97.25 174 ILE A C 1
ATOM 1330 O O . ILE A 1 174 ? 10.668 -1.992 -0.874 1.00 97.25 174 ILE A O 1
ATOM 1334 N N . PHE A 1 175 ? 12.236 -0.507 -1.507 1.00 96.69 175 PHE A N 1
ATOM 1335 C CA . PHE A 1 175 ? 12.272 -0.900 -2.915 1.00 96.69 175 PHE A CA 1
ATOM 1336 C C . PHE A 1 175 ? 12.526 -2.406 -3.097 1.00 96.69 175 PHE A C 1
ATOM 1338 O O . PHE A 1 175 ? 11.872 -3.063 -3.905 1.00 96.69 175 PHE A O 1
ATOM 1345 N N . LYS A 1 176 ? 13.403 -2.999 -2.276 1.00 96.12 176 LYS A N 1
ATOM 1346 C CA . LYS A 1 176 ? 13.674 -4.448 -2.282 1.00 96.12 176 LYS A CA 1
ATOM 1347 C C . LYS A 1 176 ? 12.473 -5.331 -1.931 1.00 96.12 176 LYS A C 1
ATOM 1349 O O . LYS A 1 176 ? 12.518 -6.528 -2.197 1.00 96.12 176 LYS A O 1
ATOM 1354 N N . LEU A 1 177 ? 11.423 -4.788 -1.315 1.00 97.12 177 LEU A N 1
ATOM 1355 C CA . LEU A 1 177 ? 10.236 -5.562 -0.940 1.00 97.12 177 LEU A CA 1
ATOM 1356 C C . LEU A 1 177 ? 9.290 -5.801 -2.128 1.00 97.12 177 LEU A C 1
ATOM 1358 O O . LEU A 1 177 ? 8.412 -6.669 -2.045 1.00 97.12 177 LEU A O 1
ATOM 1362 N N . PHE A 1 178 ? 9.445 -5.050 -3.221 1.00 97.25 178 PHE A N 1
ATOM 1363 C CA . PHE A 1 178 ? 8.549 -5.106 -4.373 1.00 97.25 178 PHE A CA 1
ATOM 1364 C C . PHE A 1 178 ? 8.766 -6.392 -5.172 1.00 97.25 178 PHE A C 1
ATOM 1366 O O . PHE A 1 178 ? 9.899 -6.771 -5.456 1.00 97.25 178 PHE A O 1
ATOM 1373 N N . ASP A 1 179 ? 7.671 -7.042 -5.572 1.00 97.25 179 ASP A N 1
ATOM 1374 C CA . ASP A 1 179 ? 7.729 -8.193 -6.481 1.00 97.25 179 ASP A CA 1
ATOM 1375 C C . ASP A 1 179 ? 7.665 -7.725 -7.936 1.00 97.25 179 ASP A C 1
ATOM 1377 O O . ASP A 1 179 ? 8.470 -8.130 -8.775 1.00 97.25 179 ASP A O 1
ATOM 1381 N N . LYS A 1 180 ? 6.717 -6.827 -8.222 1.00 97.81 180 LYS A N 1
ATOM 1382 C CA . LYS A 1 180 ? 6.513 -6.216 -9.536 1.00 97.81 180 LYS A CA 1
ATOM 1383 C C . LYS A 1 180 ? 6.520 -4.700 -9.436 1.00 97.81 180 LYS A C 1
ATOM 1385 O O . LYS A 1 180 ? 6.108 -4.145 -8.415 1.00 97.81 180 LYS A O 1
ATOM 1390 N N . LEU A 1 181 ? 6.943 -4.063 -10.518 1.00 97.94 181 LEU A N 1
ATOM 1391 C CA . LEU A 1 181 ? 6.998 -2.618 -10.659 1.00 97.94 181 LEU A CA 1
ATOM 1392 C C . LEU A 1 181 ? 6.343 -2.195 -11.975 1.00 97.94 181 LEU A C 1
ATOM 1394 O O . LEU A 1 181 ? 6.684 -2.713 -13.038 1.00 97.94 181 LEU A O 1
ATOM 1398 N N . LEU A 1 182 ? 5.434 -1.230 -11.875 1.00 98.00 182 LEU A N 1
ATOM 1399 C CA . LEU A 1 182 ? 4.885 -0.464 -12.984 1.00 98.00 182 LEU A CA 1
ATOM 1400 C C . LEU A 1 182 ? 5.468 0.954 -12.926 1.00 98.00 182 LEU A C 1
ATOM 1402 O O . LEU A 1 182 ? 5.211 1.686 -11.970 1.00 98.00 182 LEU A O 1
ATOM 1406 N N . LEU A 1 183 ? 6.234 1.347 -13.942 1.00 96.94 183 LEU A N 1
ATOM 1407 C CA . LEU A 1 183 ? 6.697 2.720 -14.122 1.00 96.94 183 LEU A CA 1
ATOM 1408 C C . LEU A 1 183 ? 5.780 3.467 -15.079 1.00 96.94 183 LEU A C 1
ATOM 1410 O O . LEU A 1 183 ? 5.534 3.014 -16.199 1.00 96.94 183 LEU A O 1
ATOM 1414 N N . MET A 1 184 ? 5.317 4.635 -14.646 1.00 95.75 184 MET A N 1
ATOM 1415 C CA . MET A 1 184 ? 4.452 5.511 -15.425 1.00 95.75 184 MET A CA 1
ATOM 1416 C C . MET A 1 184 ? 5.090 6.879 -15.654 1.00 95.75 184 MET A C 1
ATOM 1418 O O . MET A 1 184 ? 5.659 7.468 -14.736 1.00 95.75 184 MET A O 1
ATOM 1422 N N . CYS A 1 185 ? 4.909 7.423 -16.854 1.00 94.44 185 CYS A N 1
ATOM 1423 C CA . CYS A 1 185 ? 5.249 8.802 -17.201 1.00 94.44 185 CYS A CA 1
ATOM 1424 C C . CYS A 1 185 ? 4.173 9.359 -18.146 1.00 94.44 185 CYS A C 1
ATOM 1426 O O . CYS A 1 185 ? 3.800 8.686 -19.107 1.00 94.44 185 CYS A O 1
ATOM 1428 N N . ASN A 1 186 ? 3.628 10.543 -17.847 1.00 91.88 186 ASN A N 1
ATOM 1429 C CA . ASN A 1 186 ? 2.558 11.211 -18.611 1.00 91.88 186 ASN A CA 1
ATOM 1430 C C . ASN A 1 186 ? 1.404 10.287 -19.048 1.00 91.88 186 ASN A C 1
ATOM 1432 O O . ASN A 1 186 ? 1.030 10.239 -20.220 1.00 91.88 186 ASN A O 1
ATOM 1436 N N . GLY A 1 187 ? 0.873 9.489 -18.116 1.00 92.81 187 GLY A N 1
ATOM 1437 C CA . GLY A 1 187 ? -0.238 8.569 -18.378 1.00 92.81 187 GLY A CA 1
ATOM 1438 C C . GLY A 1 187 ? 0.128 7.318 -19.185 1.00 92.81 187 GLY A C 1
ATOM 1439 O O . GLY A 1 187 ? -0.754 6.518 -19.488 1.00 92.81 187 GLY A O 1
ATOM 1440 N N . ARG A 1 188 ? 1.405 7.111 -19.525 1.00 94.44 188 ARG A N 1
ATOM 1441 C CA . ARG A 1 188 ? 1.885 5.946 -20.281 1.00 94.44 188 ARG A CA 1
ATOM 1442 C C . ARG A 1 188 ? 2.693 5.004 -19.399 1.00 94.44 188 ARG A C 1
ATOM 1444 O O . ARG A 1 188 ? 3.446 5.439 -18.531 1.00 94.44 188 ARG A O 1
ATOM 1451 N N . CYS A 1 189 ? 2.556 3.708 -19.662 1.00 95.69 189 CYS A N 1
ATOM 1452 C CA . CYS A 1 189 ? 3.405 2.674 -19.081 1.00 95.69 189 CYS A CA 1
ATOM 1453 C C . CYS A 1 189 ? 4.771 2.689 -19.776 1.00 95.69 189 CYS A C 1
ATOM 1455 O O . CYS A 1 189 ? 4.842 2.481 -20.984 1.00 95.69 189 CYS A O 1
ATOM 1457 N N . VAL A 1 190 ? 5.837 2.906 -19.009 1.00 95.62 190 VAL A N 1
ATOM 1458 C CA . VAL A 1 190 ? 7.223 2.826 -19.495 1.00 95.62 190 VAL A CA 1
ATOM 1459 C C . VAL A 1 190 ? 7.822 1.456 -19.204 1.00 95.62 190 VAL A C 1
ATOM 1461 O O . VAL A 1 190 ? 8.520 0.905 -20.040 1.00 95.62 190 VAL A O 1
ATOM 1464 N N . TYR A 1 191 ? 7.520 0.881 -18.042 1.00 97.38 191 TYR A N 1
ATOM 1465 C CA . TYR A 1 191 ? 7.988 -0.446 -17.651 1.00 97.38 191 TYR A CA 1
ATOM 1466 C C . TYR A 1 191 ? 6.900 -1.160 -16.860 1.00 97.38 191 TYR A C 1
ATOM 1468 O O . TYR A 1 191 ? 6.275 -0.548 -15.999 1.00 97.38 191 TYR A O 1
ATOM 1476 N N . ASN A 1 192 ? 6.698 -2.449 -17.114 1.00 97.69 192 ASN A N 1
ATOM 1477 C CA . ASN A 1 192 ? 5.827 -3.300 -16.313 1.00 97.69 192 ASN A CA 1
ATOM 1478 C C . ASN A 1 192 ? 6.428 -4.702 -16.239 1.00 97.69 192 ASN A C 1
ATOM 1480 O O . ASN A 1 192 ? 6.429 -5.436 -17.226 1.00 97.69 192 ASN A O 1
ATOM 1484 N N . GLY A 1 193 ? 6.937 -5.080 -15.072 1.00 97.56 193 GLY A N 1
ATOM 1485 C CA . GLY A 1 193 ? 7.619 -6.357 -14.926 1.00 97.56 193 GLY A CA 1
ATOM 1486 C C . GLY A 1 193 ? 8.055 -6.651 -13.502 1.00 97.56 193 GLY A C 1
ATOM 1487 O O . GLY A 1 193 ? 7.627 -6.005 -12.545 1.00 97.56 193 GLY A O 1
ATOM 1488 N N . LEU A 1 194 ? 8.911 -7.661 -13.359 1.00 97.94 194 LEU A N 1
ATOM 1489 C CA . LEU A 1 194 ? 9.523 -8.006 -12.078 1.00 97.94 194 LEU A CA 1
ATOM 1490 C C . LEU A 1 194 ? 10.455 -6.886 -11.623 1.00 97.94 194 LEU A C 1
ATOM 1492 O O . LEU A 1 194 ? 11.198 -6.333 -12.428 1.00 97.94 194 LEU A O 1
ATOM 1496 N N . ASN A 1 195 ? 10.485 -6.586 -10.328 1.00 96.56 195 ASN A N 1
ATOM 1497 C CA . ASN A 1 195 ? 11.384 -5.548 -9.822 1.00 96.56 195 ASN A CA 1
ATOM 1498 C C . ASN A 1 195 ? 12.868 -5.877 -10.098 1.00 96.56 195 ASN A C 1
ATOM 1500 O O . ASN A 1 195 ? 13.661 -5.004 -10.433 1.00 96.56 195 ASN A O 1
ATOM 1504 N N . ALA A 1 196 ? 13.224 -7.165 -10.046 1.00 95.81 196 ALA A N 1
ATOM 1505 C CA . ALA A 1 196 ? 14.573 -7.655 -10.333 1.00 95.81 196 ALA A CA 1
ATOM 1506 C C . ALA A 1 196 ? 15.032 -7.420 -11.788 1.00 95.81 196 ALA A C 1
ATOM 1508 O O . ALA A 1 196 ? 16.231 -7.366 -12.048 1.00 95.81 196 ALA A O 1
A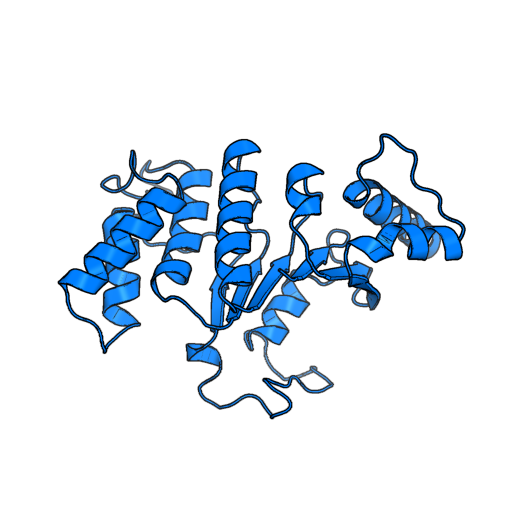TOM 1509 N N . SER A 1 197 ? 14.096 -7.264 -12.729 1.00 97.31 197 SER A N 1
ATOM 1510 C CA . SER A 1 197 ? 14.391 -7.056 -14.154 1.00 97.31 197 SER A CA 1
ATOM 1511 C C . SER A 1 197 ? 14.486 -5.577 -14.545 1.00 97.31 197 SER A C 1
ATOM 1513 O O . SER A 1 197 ? 14.763 -5.276 -15.703 1.00 97.31 197 SER A O 1
ATOM 1515 N N . LEU A 1 198 ? 14.316 -4.654 -13.590 1.00 96.69 198 LEU A N 1
ATOM 1516 C CA . LEU A 1 198 ? 14.332 -3.216 -13.850 1.00 96.69 198 LEU A CA 1
ATOM 1517 C C . LEU A 1 198 ? 15.676 -2.720 -14.406 1.00 96.69 198 LEU A C 1
ATOM 1519 O O . LEU A 1 198 ? 15.714 -2.043 -15.428 1.00 96.69 198 LEU A O 1
ATOM 1523 N N . LEU A 1 199 ? 16.783 -3.044 -13.733 1.00 96.31 199 LEU A N 1
ATOM 1524 C CA . LEU A 1 199 ? 18.113 -2.582 -14.144 1.00 96.31 199 LEU A CA 1
ATOM 1525 C C . LEU A 1 199 ? 18.562 -3.176 -15.491 1.00 96.31 199 LEU A C 1
ATOM 1527 O O . LEU A 1 199 ? 19.066 -2.413 -16.314 1.00 96.31 199 LEU A O 1
ATOM 1531 N N . PRO A 1 200 ? 18.366 -4.486 -15.767 1.00 97.06 200 PRO A N 1
ATOM 1532 C CA . PRO A 1 200 ? 18.573 -5.032 -17.108 1.00 97.06 200 PRO A CA 1
ATOM 1533 C C . PRO A 1 200 ? 17.796 -4.281 -18.195 1.00 97.06 200 PRO A C 1
ATOM 1535 O O . PRO A 1 200 ? 18.393 -3.907 -19.199 1.00 97.06 200 PRO A O 1
ATOM 1538 N N . TYR A 1 201 ? 16.513 -3.985 -17.959 1.00 96.88 201 TYR A N 1
ATOM 1539 C CA . TYR A 1 201 ? 15.679 -3.231 -18.898 1.00 96.88 201 TYR A CA 1
ATOM 1540 C C . TYR A 1 201 ? 16.273 -1.852 -19.226 1.00 96.88 201 TYR A C 1
ATOM 1542 O O . TYR A 1 201 ? 16.447 -1.510 -20.392 1.00 96.88 201 TYR A O 1
ATOM 1550 N N . PHE A 1 202 ? 16.660 -1.070 -18.212 1.00 96.38 202 PHE A N 1
ATOM 1551 C CA . PHE A 1 202 ? 17.263 0.246 -18.455 1.00 96.38 202 PHE A CA 1
ATOM 1552 C C . PHE A 1 202 ? 18.622 0.163 -19.154 1.00 96.38 202 PHE A C 1
ATOM 1554 O O . PHE A 1 202 ? 18.917 1.008 -20.001 1.00 96.38 202 PHE A O 1
ATOM 1561 N N . ARG A 1 203 ? 19.418 -0.8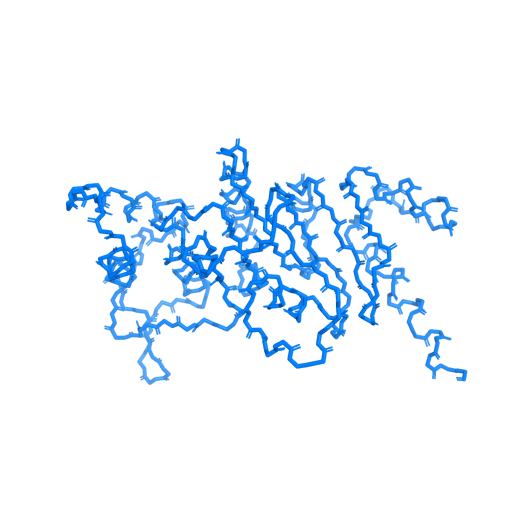73 -18.862 1.00 96.50 203 ARG A N 1
ATOM 1562 C CA . ARG A 1 203 ? 20.701 -1.106 -19.533 1.00 96.50 203 ARG A CA 1
ATOM 1563 C C . ARG A 1 203 ? 20.517 -1.369 -21.027 1.00 96.50 203 ARG A C 1
ATOM 1565 O O . ARG A 1 203 ? 21.282 -0.832 -21.821 1.00 96.50 203 ARG A O 1
ATOM 1572 N N . GLU A 1 204 ? 19.506 -2.147 -21.410 1.00 95.94 204 GLU A N 1
ATOM 1573 C CA . GLU A 1 204 ? 19.149 -2.373 -22.820 1.00 95.94 204 GLU A CA 1
ATOM 1574 C C . GLU A 1 204 ? 18.711 -1.077 -23.519 1.00 95.94 204 GLU A C 1
ATOM 1576 O O . GLU A 1 204 ? 19.000 -0.883 -24.698 1.00 95.94 204 GLU A O 1
ATOM 1581 N N . CYS A 1 205 ? 18.094 -0.150 -22.783 1.00 94.12 205 CYS A N 1
ATOM 1582 C CA . CYS A 1 205 ? 17.767 1.193 -23.266 1.00 94.12 205 CYS A CA 1
ATOM 1583 C C . CYS A 1 205 ? 18.958 2.175 -23.266 1.00 94.12 205 CYS A C 1
ATOM 1585 O O . CYS A 1 205 ? 18.766 3.345 -23.583 1.00 94.12 205 CYS A O 1
ATOM 1587 N N . GLY A 1 206 ? 20.171 1.739 -22.909 1.00 95.69 206 GLY A N 1
ATOM 1588 C CA . GLY A 1 206 ? 21.370 2.585 -22.885 1.00 95.69 206 GLY A CA 1
ATOM 1589 C C . GLY A 1 206 ? 21.555 3.417 -21.610 1.00 95.69 206 GLY A C 1
ATOM 1590 O O . GLY A 1 206 ? 22.419 4.291 -21.580 1.00 95.69 206 GLY A O 1
ATOM 1591 N N . HIS A 1 207 ? 20.789 3.150 -20.549 1.00 95.44 207 HIS A N 1
ATOM 1592 C CA . HIS A 1 207 ? 20.917 3.821 -19.254 1.00 95.44 207 HIS A CA 1
ATOM 1593 C C . HIS A 1 207 ? 21.535 2.881 -18.212 1.00 95.44 207 HIS A C 1
ATOM 1595 O O . HIS A 1 207 ? 21.021 1.795 -17.946 1.00 95.44 207 HIS A O 1
ATOM 1601 N N . ILE A 1 208 ? 22.631 3.305 -17.584 1.00 95.00 208 ILE A N 1
ATOM 1602 C CA . ILE A 1 208 ? 23.359 2.508 -16.590 1.00 95.00 208 ILE A CA 1
ATOM 1603 C C . ILE A 1 208 ? 23.160 3.138 -15.211 1.00 95.00 208 ILE A C 1
ATOM 1605 O O . ILE A 1 208 ? 23.393 4.328 -15.038 1.00 95.00 208 ILE A O 1
ATOM 1609 N N . CYS A 1 209 ? 22.710 2.328 -14.254 1.00 94.81 209 CYS A N 1
ATOM 1610 C CA . CYS A 1 209 ? 22.653 2.696 -12.841 1.00 94.81 209 CYS A CA 1
ATOM 1611 C C . CYS A 1 209 ? 24.017 2.429 -12.202 1.00 94.81 209 CYS A C 1
ATOM 1613 O O . CYS A 1 209 ? 24.542 1.320 -12.352 1.00 94.81 209 CYS A O 1
ATOM 1615 N N . GLU A 1 210 ? 24.556 3.408 -11.480 1.00 94.00 210 GLU A N 1
ATOM 1616 C CA . GLU A 1 210 ? 25.796 3.258 -10.717 1.00 94.00 210 GLU A CA 1
ATOM 1617 C C . GLU A 1 210 ? 25.602 2.297 -9.530 1.00 94.00 210 GLU A C 1
ATOM 1619 O O . GLU A 1 210 ? 24.489 2.096 -9.040 1.00 94.00 210 GLU A O 1
ATOM 1624 N N . GLU A 1 211 ? 26.688 1.682 -9.052 1.00 86.44 211 GLU A N 1
ATOM 1625 C CA . GLU A 1 211 ? 26.637 0.595 -8.056 1.00 86.44 211 GLU A CA 1
ATOM 1626 C C . GLU A 1 211 ? 26.053 1.022 -6.696 1.00 86.44 211 GLU A C 1
ATOM 1628 O O . GLU A 1 211 ? 25.446 0.215 -5.987 1.00 86.44 211 GLU A O 1
ATOM 1633 N N . HIS A 1 212 ? 26.221 2.291 -6.327 1.00 89.75 212 HIS A N 1
ATOM 1634 C CA . HIS A 1 212 ? 25.760 2.840 -5.049 1.00 89.75 212 HIS A CA 1
ATOM 1635 C C . HIS A 1 212 ? 24.467 3.649 -5.161 1.00 89.75 212 HIS A C 1
ATOM 1637 O O . HIS A 1 212 ? 23.949 4.112 -4.141 1.00 89.75 212 HIS A O 1
ATOM 1643 N N . ASP A 1 213 ? 23.926 3.777 -6.371 1.00 93.62 213 ASP A N 1
ATOM 1644 C CA . ASP A 1 213 ? 22.681 4.489 -6.595 1.00 93.62 213 ASP A CA 1
ATOM 1645 C C . ASP A 1 213 ? 21.487 3.623 -6.209 1.00 93.62 213 ASP A C 1
ATOM 1647 O O . ASP A 1 213 ? 21.446 2.404 -6.400 1.00 93.62 213 ASP A O 1
ATOM 1651 N N . ASN A 1 214 ? 20.466 4.274 -5.662 1.00 95.12 214 ASN A N 1
ATOM 1652 C CA . ASN A 1 214 ? 19.187 3.629 -5.440 1.00 95.12 214 ASN A CA 1
ATOM 1653 C C . ASN A 1 214 ? 18.501 3.417 -6.803 1.00 95.12 214 ASN A C 1
ATOM 1655 O O . ASN A 1 214 ? 18.154 4.406 -7.454 1.00 95.12 214 ASN A O 1
ATOM 1659 N N . PRO A 1 215 ? 18.210 2.169 -7.224 1.00 95.81 215 PRO A N 1
ATOM 1660 C CA . PRO A 1 215 ? 17.580 1.904 -8.519 1.00 95.81 215 PRO A CA 1
ATOM 1661 C C . PRO A 1 215 ? 16.233 2.609 -8.700 1.00 95.81 215 PRO A C 1
ATOM 1663 O O . PRO A 1 215 ? 15.837 2.921 -9.822 1.00 95.81 215 PRO A O 1
ATOM 1666 N N . ALA A 1 216 ? 15.524 2.849 -7.592 1.00 95.25 216 ALA A N 1
ATOM 1667 C CA . ALA A 1 216 ? 14.270 3.585 -7.579 1.00 95.25 216 ALA A CA 1
ATOM 1668 C C . ALA A 1 216 ? 14.453 5.044 -8.019 1.00 95.25 216 ALA A C 1
ATOM 1670 O O . ALA A 1 216 ? 13.662 5.541 -8.819 1.00 95.25 216 ALA A O 1
ATOM 1671 N N . ASP A 1 217 ? 15.492 5.701 -7.499 1.00 95.31 217 ASP A N 1
ATOM 1672 C CA . ASP A 1 217 ? 15.791 7.106 -7.770 1.00 95.31 217 ASP A CA 1
ATOM 1673 C C . ASP A 1 217 ? 16.369 7.244 -9.181 1.00 95.31 217 ASP A C 1
ATOM 1675 O O . ASP A 1 217 ? 15.837 8.008 -9.981 1.00 95.31 217 ASP A O 1
ATOM 1679 N N . PHE A 1 218 ? 17.321 6.377 -9.546 1.00 96.06 218 PHE A N 1
ATOM 1680 C CA . PHE A 1 218 ? 17.852 6.274 -10.909 1.00 96.06 218 PHE A CA 1
ATOM 1681 C C . PHE A 1 218 ? 16.740 6.162 -11.965 1.00 96.06 218 PHE A C 1
ATOM 1683 O O . PHE A 1 218 ? 16.722 6.911 -12.943 1.00 96.06 218 PHE A O 1
ATOM 1690 N N . ALA A 1 219 ? 15.782 5.250 -11.769 1.00 95.50 219 ALA A N 1
ATOM 1691 C CA . ALA A 1 219 ? 14.696 5.054 -12.724 1.00 95.50 219 ALA A CA 1
ATOM 1692 C C . ALA A 1 219 ? 13.801 6.297 -12.853 1.00 95.50 219 ALA A C 1
ATOM 1694 O O . ALA A 1 219 ? 13.328 6.597 -13.948 1.00 95.50 219 ALA A O 1
ATOM 1695 N N . LEU A 1 220 ? 13.558 7.021 -11.758 1.00 94.44 220 LEU A N 1
ATOM 1696 C CA . LEU A 1 220 ? 12.782 8.261 -11.786 1.00 94.44 220 LEU A CA 1
ATOM 1697 C C . LEU A 1 220 ? 13.555 9.396 -12.464 1.00 94.44 220 LEU A C 1
ATOM 1699 O O . LEU A 1 220 ? 12.968 10.105 -13.278 1.00 94.44 220 LEU A O 1
ATOM 1703 N N . ASP A 1 221 ? 14.854 9.524 -12.210 1.00 93.75 221 ASP A N 1
ATOM 1704 C CA . ASP A 1 221 ? 15.701 10.555 -12.815 1.00 93.75 221 ASP A CA 1
ATOM 1705 C C . ASP A 1 221 ? 15.789 10.403 -14.335 1.00 93.75 221 ASP A C 1
ATOM 1707 O O . ASP A 1 221 ? 15.703 11.391 -15.067 1.00 93.75 221 ASP A O 1
ATOM 1711 N N . VAL A 1 222 ? 15.904 9.165 -14.831 1.00 94.00 222 VAL A N 1
ATOM 1712 C CA . VAL A 1 222 ? 15.855 8.881 -16.275 1.00 94.00 222 VAL A CA 1
ATOM 1713 C C . VAL A 1 222 ? 14.522 9.343 -16.873 1.00 94.00 222 VAL A C 1
ATOM 1715 O O . VAL A 1 222 ? 14.507 9.959 -17.939 1.00 94.00 222 VAL A O 1
ATOM 1718 N N . LEU A 1 223 ? 13.402 9.097 -16.184 1.00 92.06 223 LEU A N 1
ATOM 1719 C CA . LEU A 1 223 ? 12.074 9.506 -16.652 1.00 92.06 223 LEU A CA 1
ATOM 1720 C C . LEU A 1 223 ? 11.872 11.023 -16.637 1.00 92.06 223 LEU A C 1
ATOM 1722 O O . LEU A 1 223 ? 11.258 11.545 -17.564 1.00 92.06 223 LEU A O 1
ATOM 1726 N N . ILE A 1 224 ? 12.358 11.715 -15.603 1.00 90.19 224 ILE A N 1
ATOM 1727 C CA . ILE A 1 224 ? 12.236 13.174 -15.472 1.00 90.19 224 ILE A CA 1
ATOM 1728 C C . ILE A 1 224 ? 13.035 13.861 -16.582 1.00 90.19 224 ILE A C 1
ATOM 1730 O O . ILE A 1 224 ? 12.469 14.661 -17.323 1.00 90.19 224 ILE A O 1
ATOM 1734 N N . LYS A 1 225 ? 14.297 13.460 -16.787 1.00 88.19 225 LYS A N 1
ATOM 1735 C CA . LYS A 1 225 ? 15.152 14.003 -17.858 1.00 88.19 225 LYS A CA 1
ATOM 1736 C C . LYS A 1 225 ? 14.549 13.794 -19.248 1.00 88.19 225 LYS A C 1
ATOM 1738 O O . LYS A 1 225 ? 14.583 14.690 -20.084 1.00 88.19 225 LYS A O 1
ATOM 1743 N N . ALA A 1 226 ? 13.971 12.618 -19.496 1.00 82.19 226 ALA A N 1
ATOM 1744 C CA . ALA A 1 226 ? 13.303 12.327 -20.763 1.00 82.19 226 ALA A CA 1
ATOM 1745 C C . ALA A 1 226 ? 12.008 13.134 -20.965 1.00 82.19 226 ALA A C 1
ATOM 1747 O O . ALA A 1 226 ? 11.550 13.278 -22.100 1.00 82.19 226 ALA A O 1
ATOM 1748 N N . ASN A 1 227 ? 11.393 13.615 -19.881 1.00 78.00 227 ASN A N 1
ATOM 1749 C CA . ASN A 1 227 ? 10.190 14.432 -19.942 1.00 78.00 227 ASN A CA 1
ATOM 1750 C C . ASN A 1 227 ? 10.514 15.899 -20.244 1.00 78.00 227 ASN A C 1
ATOM 1752 O O . ASN A 1 227 ? 9.904 16.474 -21.135 1.00 78.00 227 ASN A O 1
ATOM 1756 N N . GLU A 1 228 ? 11.522 16.462 -19.574 1.00 76.81 228 GLU A N 1
ATOM 1757 C CA . GLU A 1 228 ? 11.974 17.845 -19.792 1.00 76.81 228 GLU A CA 1
ATOM 1758 C C . GLU A 1 228 ? 12.404 18.083 -21.249 1.00 76.81 228 GLU A C 1
ATOM 1760 O O . GLU A 1 228 ? 12.029 19.077 -21.857 1.00 76.81 228 GLU A O 1
ATOM 1765 N N . GLN A 1 229 ? 13.076 17.109 -21.872 1.00 61.38 229 GLN A N 1
ATOM 1766 C CA . GLN A 1 229 ? 13.494 17.194 -23.279 1.00 61.38 229 GLN A CA 1
ATOM 1767 C C . GLN A 1 229 ? 12.339 17.239 -24.296 1.00 61.38 229 GLN A C 1
ATOM 1769 O O . GLN A 1 229 ? 12.578 17.532 -25.467 1.00 61.38 229 GLN A O 1
ATOM 1774 N N . LYS A 1 230 ? 11.104 16.908 -23.897 1.00 57.31 230 LYS A N 1
ATOM 1775 C CA . LYS A 1 230 ? 9.925 16.984 -24.774 1.00 57.31 230 LYS A CA 1
ATOM 1776 C C . LYS A 1 230 ? 9.186 18.311 -24.692 1.00 57.31 230 LYS A C 1
ATOM 1778 O O . LYS A 1 230 ? 8.456 18.610 -25.630 1.00 57.31 230 LYS A O 1
ATOM 1783 N N . ASP A 1 231 ? 9.355 19.060 -23.608 1.00 54.47 231 ASP A N 1
ATOM 1784 C CA . ASP A 1 231 ? 8.684 20.347 -23.415 1.00 54.47 231 ASP A CA 1
ATOM 1785 C C . ASP A 1 231 ? 9.461 21.513 -24.073 1.00 54.47 231 ASP A C 1
ATOM 1787 O O . ASP A 1 231 ? 8.911 22.600 -24.234 1.00 54.47 231 ASP A O 1
ATOM 1791 N N . ASP A 1 232 ? 10.701 21.268 -24.521 1.00 45.50 232 ASP A N 1
ATOM 1792 C CA . ASP A 1 232 ? 11.577 22.226 -25.220 1.00 45.50 232 ASP A CA 1
ATOM 1793 C C . ASP A 1 232 ? 11.495 22.164 -26.772 1.00 45.50 232 ASP A C 1
ATOM 1795 O O . ASP A 1 232 ? 12.327 22.770 -27.455 1.00 45.50 232 ASP A O 1
ATOM 1799 N N . VAL A 1 233 ? 10.522 21.439 -27.355 1.00 37.34 233 VAL A N 1
ATOM 1800 C CA . VAL A 1 233 ? 10.343 21.273 -28.823 1.00 37.34 233 VAL A CA 1
ATOM 1801 C C . VAL A 1 233 ? 8.963 21.711 -29.302 1.00 37.34 233 VAL A C 1
ATOM 1803 O O . VAL A 1 233 ? 7.956 21.222 -28.746 1.00 37.34 233 VAL A O 1
#

Foldseek 3Di:
DEEEEADPLLCQVVVLCVLLVNDDCVPDDDADDDVNHGQDPCSNLQEAEQDPDQDFDQAAFLLRRQLVLCVVNPDPDDPVLLNVLSVVLCVLLVVVVRRRWGNHDPVGDTDAPLSSLSSSVSSRVSSLHLEYEYEASCPPHDLVSSLSVLVVVLVSVVVNHHYYYYHYDHDLSSLVSHQWYFYGGNNDTPDTGGSVCQQVVVVVVVQHDDPPDRSSVSVRVVRVVVVVVVVVD

Sequence (233 aa):
MNAIMGPTGSGKSSLIDILACRKDPHGLSGQILLDGQVLPASYKYIVGYVVQQDIICGTLTVRENLMFSVNVRVSDISEKERKERVMNVISKLGLDSCADSKVGTEFTRGISGGEKKRTCIGMEMVLEPKILFLDEPTSGLDAATAYNVMKYLKELSTKGRTIIFSIHQPRYSIFKLFDKLLLMCNGRCVYNGLNASLLPYFRECGHICEEHDNPADFALDVLIKANEQKDDV

Secondary structure (DSSP, 8-state):
-EEEE-STTSSHHHHHHHHTT-S-STT--S--EETTEEPPTTHHHHEEEE-SS----TTSBHHHHHHHHHHHH--SS-HHHHHHHHHHHHHHTT-GGGTTSB---SSS--S-HHHHHHHHHHHHHTT--SEEEESSTTTT--HHHHHHHHHHHHHHHHTT-EEEEE-SS--HHHHTT-SEEEEEETTEEEEEEEGGGHHHHHHHTT----TTS-HHHHHHHHHHHHHHHHHT-

Organism: NCBI:txid433720

pLDDT: mean 92.9, std 7.3, range [37.34, 98.5]

Nearest PDB structures (foldseek):
  6hbu-assembly1_A  TM=9.802E-01  e=5.694E-28  Homo sapiens
  8bi0-assembly1_B  TM=9.784E-01  e=1.015E-27  Homo sapiens
  8bht-assembly1_A  TM=9.254E-01  e=2.277E-27  Homo sapiens
  8qcm-assembly1_A  TM=9.108E-01  e=2.869E-27  Homo sapiens
  8pxo-assembly1_A  TM=9.052E-01  e=1.446E-26  Homo sapiens

InterPro domains:
  IPR003439 ABC transporter-like, ATP-binding domain [PF00005] (3-139)
  IPR003439 ABC transporter-like, ATP-binding domain [PS50893] (1-211)
  IPR003593 AAA+ ATPase domain [SM00382] (3-188)
  IPR027417 P-loop containing nucleoside triphosphate hydrolase [G3DSA:3.40.50.300] (1-225)
  IPR027417 P-loop containing nucleoside triphosphate hydrolase [SSF52540] (2-210)
  IPR043926 ABC transporter family G domain [PF19055] (168-223)
  IPR050352 ATP-binding cassette subfamily G transporters [PTHR48041] (1-226)

Mean predicted aligned error: 4.45 Å